Protein AF-D5H2K5-F1 (afdb_monomer_lite)

InterPro domains:
  IPR024968 S-layer protein, C-terminal domain, lactobacillus [PF03217] (310-374)

Secondary structure (DSSP, 8-state):
--------------------------------------GGGGTTTTBHHHHHHHHHH-TTS-HHHHHHHHHHHHHHTT-S-S--TTS-----SS--HHHHTT-TTSTTBHHHHHHHHHHHHHHHHHHHHTTPPPPEEPHHHHHHHHHHHHHTTTS-SS-GGG-GGG-----SEEEEEESS-HHHHHHHTHHHHHHHHHH-GGGGGG-TTSS---HHHHHHHHHHHHTSTTGGGSHHHHHHH-TT--EEEEEEETTEEEEEE-EEEETTEEEES---EEHHHHHHHHHHHHH-TT-TTHHHHHHHHHHHHH-EEEEE-SS-EEEE-TTSPBPEETTEEPEE-TT-EEEEHHHH-EEEETTEEEEEEETTEEEEPPP-

Foldseek 3Di:
DDDDDDDDDDDDDDDDDDDDDDDDDDDPDPPPPPPPPDPVLCPQLQWLLLLLVLQLVAPVFDPLSNVLSVLLNCLLCQVQPNAAPVRHRFRQPPDDCVPQTQDPLQFGHLVFLLVQLVLLVLLVVVCVLQVADAAFEGSNQQSLFSVQQRCVVPDPPDGVCVCCVSPDHHDFDKDKDFQDNRSVVLQVLVVVVVVVCVVPVVSVQLDSNDPHRDQVSLVVNLVVCCPDPCNVSNSSVSVSSRRLQHYWHWTHGNRMIMITGQWDQDPNHIDGDSSGGGSVLSSLSSVQCSVPSPDSNSSVVSVVQVVLQAAWAWDQAQAKWFKAFLQRHFDDDPPHTDIDHHRDIATFGSHQDWDDHPNFTWTARDHRITTGDDDD

Sequence (376 aa):
MKIKVTCAAAAVLTSLVLANVNLNNEVKADTKPVNTVTKANISNAKTAAGFFKRLSLDQSLTKKQREDAKNAYSIVMNEGKFKGFYNQDVKLTWYHPEKQLGREGDATSLANMQKALLDLDDLVKIRKQYGLNLPKVSLTATAIAMMSSNYLLNHNFDHPINHPADGPFWKDEENIATGSRQVSLYMSEKEYIDKAITNNPELKKYDLTSGTLTQAKWNRASKYWENSAIKDKIRHYLSMTNPAQNSIGAARAGNNSSIDMLQQLYNGKYRHMYPSFTIAQYKQSVNSYIANPEETNFIQAAKNSKNDSAAYKKIRLTRKAFVYNKHGKLVKKGLHIKTLKRGSLVKALKNGKIVKIKGKRYYQIGKNEFIKVATY

pLDDT: mean 83.4, std 21.44, range [21.12, 98.69]

Organism: Lactobacillus crispatus (strain ST1) (NCBI:txid748671)

Structure (mmCIF, N/CA/C/O backbone):
data_AF-D5H2K5-F1
#
_entry.id   AF-D5H2K5-F1
#
loop_
_atom_site.group_PDB
_atom_site.id
_atom_site.type_symbol
_atom_site.label_atom_id
_atom_site.label_alt_id
_atom_site.label_comp_id
_atom_site.label_asym_id
_atom_site.label_entity_id
_atom_site.label_seq_id
_atom_site.pdbx_PDB_ins_code
_atom_site.Cartn_x
_atom_site.Cartn_y
_atom_site.Cartn_z
_atom_site.occupancy
_atom_site.B_iso_or_equiv
_atom_site.auth_seq_id
_atom_site.auth_comp_id
_atom_site.auth_asym_id
_atom_site.auth_atom_id
_atom_site.pdbx_PDB_model_num
ATOM 1 N N . MET A 1 1 ? 18.294 37.563 49.101 1.00 36.75 1 MET A N 1
ATOM 2 C CA . MET A 1 1 ? 19.541 37.216 48.382 1.00 36.75 1 MET A CA 1
ATOM 3 C C . MET A 1 1 ? 19.622 35.694 48.281 1.00 36.75 1 MET A C 1
ATOM 5 O O . MET A 1 1 ? 19.444 35.037 49.296 1.00 36.75 1 MET A O 1
ATOM 9 N N . LYS A 1 2 ? 19.753 35.130 47.071 1.00 37.12 2 LYS A N 1
ATOM 10 C CA . LYS A 1 2 ? 19.831 33.673 46.825 1.00 37.12 2 LYS A CA 1
ATOM 11 C C . LYS A 1 2 ? 21.225 33.148 47.169 1.00 37.12 2 LYS A C 1
ATOM 13 O O . LYS A 1 2 ? 22.153 33.702 46.597 1.00 37.12 2 LYS A O 1
ATOM 18 N N . ILE A 1 3 ? 21.337 32.027 47.896 1.00 24.48 3 ILE A N 1
ATOM 19 C CA . ILE A 1 3 ? 22.338 30.959 47.664 1.00 24.48 3 ILE A CA 1
ATOM 20 C C . ILE A 1 3 ? 21.701 29.587 47.998 1.00 24.48 3 ILE A C 1
ATOM 22 O O . ILE A 1 3 ? 20.920 29.470 48.937 1.00 24.48 3 ILE A O 1
ATOM 26 N N . LYS A 1 4 ? 21.983 28.592 47.142 1.00 26.67 4 LYS A N 1
ATOM 27 C CA . LYS A 1 4 ? 21.545 27.175 47.138 1.00 26.67 4 LYS A CA 1
ATOM 28 C C . LYS A 1 4 ? 22.249 26.330 48.223 1.00 26.67 4 LYS A C 1
ATOM 30 O O . LYS A 1 4 ? 23.292 26.757 48.691 1.00 26.67 4 LYS A O 1
ATOM 35 N N . VAL A 1 5 ? 21.783 25.089 48.465 1.00 21.12 5 VAL A N 1
ATOM 36 C CA . VAL A 1 5 ? 22.520 23.799 48.276 1.00 21.12 5 VAL A CA 1
ATOM 37 C C . VAL A 1 5 ? 21.635 22.591 48.701 1.00 21.12 5 VAL A C 1
ATOM 39 O O . VAL A 1 5 ? 20.570 22.757 49.282 1.00 21.12 5 VAL A O 1
ATOM 42 N N . THR A 1 6 ? 22.044 21.402 48.253 1.00 25.61 6 THR A N 1
ATOM 43 C CA . THR A 1 6 ? 21.383 20.113 47.958 1.00 25.61 6 THR A CA 1
ATOM 44 C C . THR A 1 6 ? 21.531 18.973 48.994 1.00 25.61 6 THR A C 1
ATOM 46 O O . THR A 1 6 ? 22.481 18.981 49.761 1.00 25.61 6 THR A O 1
ATOM 49 N N . CYS A 1 7 ? 20.700 17.924 48.803 1.00 24.98 7 CYS A N 1
ATOM 50 C CA . CYS A 1 7 ? 20.865 16.456 49.014 1.00 24.98 7 CYS A CA 1
ATOM 51 C C . CYS A 1 7 ? 21.060 15.810 50.411 1.00 24.98 7 CYS A C 1
ATOM 53 O O . CYS A 1 7 ? 21.956 16.180 51.153 1.00 24.98 7 CYS A O 1
ATOM 55 N N . ALA A 1 8 ? 20.334 14.696 50.642 1.00 23.42 8 ALA A N 1
ATOM 56 C CA . ALA A 1 8 ? 20.715 13.505 51.441 1.00 23.42 8 ALA A CA 1
ATOM 57 C C . ALA A 1 8 ? 19.735 12.340 51.104 1.00 23.42 8 ALA A C 1
ATOM 59 O O . ALA A 1 8 ? 18.535 12.586 51.036 1.00 23.42 8 ALA A O 1
ATOM 60 N N . ALA A 1 9 ? 20.175 11.170 50.599 1.00 24.47 9 ALA A N 1
ATOM 61 C CA . ALA A 1 9 ? 20.692 9.977 51.320 1.00 24.47 9 ALA A CA 1
ATOM 62 C C . ALA A 1 9 ? 19.583 9.243 52.116 1.00 24.47 9 ALA A C 1
ATOM 64 O O . ALA A 1 9 ? 18.688 9.893 52.628 1.00 24.47 9 ALA A O 1
ATOM 65 N N . ALA A 1 10 ? 19.518 7.928 52.323 1.00 23.25 10 ALA A N 1
ATOM 66 C CA . ALA A 1 10 ? 20.189 6.718 51.856 1.00 23.25 10 ALA A CA 1
ATOM 67 C C . ALA A 1 10 ? 19.264 5.531 52.244 1.00 23.25 10 ALA A C 1
ATOM 69 O O . ALA A 1 10 ? 18.228 5.714 52.879 1.00 23.25 10 ALA A O 1
ATOM 70 N N . ALA A 1 11 ? 19.651 4.329 51.825 1.00 26.17 11 ALA A N 1
ATOM 71 C CA . ALA A 1 11 ? 19.004 3.032 52.018 1.00 26.17 11 ALA A CA 1
ATOM 72 C C . ALA A 1 11 ? 18.533 2.692 53.446 1.00 26.17 11 ALA A C 1
ATOM 74 O O . ALA A 1 11 ? 19.204 3.074 54.392 1.00 26.17 11 ALA A O 1
ATOM 75 N N . VAL A 1 12 ? 17.521 1.815 53.563 1.00 26.44 12 VAL A N 1
ATOM 76 C CA . VAL A 1 12 ? 17.620 0.544 54.317 1.00 26.44 12 VAL A CA 1
ATOM 77 C C . VAL A 1 12 ? 16.697 -0.496 53.669 1.00 26.44 12 VAL A C 1
ATOM 79 O O . VAL A 1 12 ? 15.521 -0.247 53.414 1.00 26.44 12 VAL A O 1
ATOM 82 N N . LEU A 1 13 ? 17.272 -1.667 53.400 1.00 23.98 13 LEU A N 1
ATOM 83 C CA . LEU A 1 13 ? 16.594 -2.911 53.063 1.00 23.98 13 LEU A CA 1
ATOM 84 C C . LEU A 1 13 ? 16.342 -3.662 54.380 1.00 23.98 13 LEU A C 1
ATOM 86 O O . LEU A 1 13 ? 17.302 -3.981 55.078 1.00 23.98 13 LEU A O 1
ATOM 90 N N . THR A 1 14 ? 15.097 -3.998 54.697 1.00 27.94 14 THR A N 1
ATOM 91 C CA . THR A 1 14 ? 14.791 -5.055 55.673 1.00 27.94 14 THR A CA 1
ATOM 92 C C . THR A 1 14 ? 13.562 -5.819 55.211 1.00 27.94 14 THR A C 1
ATOM 94 O O . THR A 1 14 ? 12.456 -5.293 55.123 1.00 27.94 14 THR A O 1
ATOM 97 N N . SER A 1 15 ? 13.794 -7.082 54.873 1.00 28.44 15 SER A N 1
ATOM 98 C CA . SER A 1 15 ? 12.769 -8.074 54.584 1.00 28.44 15 SER A CA 1
ATOM 99 C C . SER A 1 15 ? 11.985 -8.402 55.854 1.00 28.44 15 SER A C 1
ATOM 101 O O . SER A 1 15 ? 12.596 -8.702 56.877 1.00 28.44 15 SER A O 1
ATOM 103 N N . LEU A 1 16 ? 10.654 -8.460 55.769 1.00 24.53 16 LEU A N 1
ATOM 104 C CA . LEU A 1 16 ? 9.856 -9.277 56.680 1.00 24.53 16 LEU A CA 1
ATOM 105 C C . LEU A 1 16 ? 8.828 -10.095 55.893 1.00 24.53 16 LEU A C 1
ATOM 107 O O . LEU A 1 16 ? 8.177 -9.617 54.965 1.00 24.53 16 LEU A O 1
ATOM 111 N N . VAL A 1 17 ? 8.781 -11.368 56.265 1.00 27.69 17 VAL A N 1
ATOM 112 C CA . VAL A 1 17 ? 8.026 -12.468 55.674 1.00 27.69 17 VAL A CA 1
ATOM 113 C C . VAL A 1 17 ? 6.528 -12.346 55.975 1.00 27.69 17 VAL A C 1
ATOM 115 O O . VAL A 1 17 ? 6.117 -11.782 56.984 1.00 27.69 17 VAL A O 1
ATOM 118 N N . LEU A 1 18 ? 5.742 -12.908 55.053 1.00 28.34 18 LEU A N 1
ATOM 119 C CA . LEU A 1 18 ? 4.287 -13.013 55.027 1.00 28.34 18 LEU A CA 1
ATOM 120 C C . LEU A 1 18 ? 3.634 -13.433 56.354 1.00 28.34 18 LEU A C 1
ATOM 122 O O . LEU A 1 18 ? 3.987 -14.457 56.935 1.00 28.34 18 LEU A O 1
ATOM 126 N N . ALA A 1 19 ? 2.532 -12.757 56.677 1.00 26.19 19 ALA A N 1
ATOM 127 C CA . ALA A 1 19 ? 1.401 -13.347 57.382 1.00 26.19 19 ALA A CA 1
ATOM 128 C C . ALA A 1 19 ? 0.119 -13.070 56.578 1.00 26.19 19 ALA A C 1
ATOM 130 O O . ALA A 1 19 ? -0.185 -11.929 56.230 1.00 26.19 19 ALA A O 1
ATOM 131 N N . ASN A 1 20 ? -0.607 -14.138 56.246 1.00 30.81 20 ASN A N 1
ATOM 132 C CA . ASN A 1 20 ? -1.921 -14.085 55.614 1.00 30.81 20 ASN A CA 1
ATOM 133 C C . ASN A 1 20 ? -2.929 -13.416 56.554 1.00 30.81 20 ASN A C 1
ATOM 135 O O . ASN A 1 20 ? -3.250 -13.981 57.597 1.00 30.81 20 ASN A O 1
ATOM 139 N N . VAL A 1 21 ? -3.506 -12.290 56.133 1.00 27.70 21 VAL A N 1
ATOM 140 C CA . VAL A 1 21 ? -4.786 -11.812 56.663 1.00 27.70 21 VAL A CA 1
ATOM 141 C C . VAL A 1 21 ? -5.681 -11.445 55.486 1.00 27.70 21 VAL A C 1
ATOM 143 O O . VAL A 1 21 ? -5.418 -10.512 54.732 1.00 27.70 21 VAL A O 1
ATOM 146 N N . ASN A 1 22 ? -6.733 -12.239 55.320 1.00 37.28 22 ASN A N 1
ATOM 147 C CA . ASN A 1 22 ? -7.841 -11.966 54.424 1.00 37.28 22 ASN A CA 1
ATOM 148 C C . ASN A 1 22 ? -8.739 -10.924 55.106 1.00 37.28 22 ASN A C 1
ATOM 150 O O . ASN A 1 22 ? -9.471 -11.260 56.035 1.00 37.28 22 ASN A O 1
ATOM 154 N N . LEU A 1 23 ? -8.649 -9.668 54.675 1.00 27.42 23 LEU A N 1
ATOM 155 C CA . LEU A 1 23 ? -9.560 -8.594 55.059 1.00 27.42 23 LEU A CA 1
ATOM 156 C C . LEU A 1 23 ? -10.053 -7.917 53.782 1.00 27.42 23 LEU A C 1
ATOM 158 O O . LEU A 1 23 ? -9.309 -7.223 53.091 1.00 27.42 23 LEU A O 1
ATOM 162 N N . ASN A 1 24 ? -11.329 -8.138 53.477 1.00 35.91 24 ASN A N 1
ATOM 163 C CA . ASN A 1 24 ? -12.083 -7.290 52.570 1.00 35.91 24 ASN A CA 1
ATOM 164 C C . ASN A 1 24 ? -12.101 -5.875 53.160 1.00 35.91 24 ASN A C 1
ATOM 166 O O . ASN A 1 24 ? -12.758 -5.656 54.173 1.00 35.91 24 ASN A O 1
ATOM 170 N N . ASN A 1 25 ? -11.394 -4.933 52.540 1.00 26.25 25 ASN A N 1
ATOM 171 C CA . ASN A 1 25 ? -11.847 -3.552 52.460 1.00 26.25 25 ASN A CA 1
ATOM 172 C C . ASN A 1 25 ? -11.119 -2.791 51.354 1.00 26.25 25 ASN A C 1
ATOM 174 O O . ASN A 1 25 ? -9.919 -2.924 51.126 1.00 26.25 25 ASN A O 1
ATOM 178 N N . GLU A 1 26 ? -11.934 -2.018 50.653 1.00 36.88 26 GLU A N 1
ATOM 179 C CA . GLU A 1 26 ? -11.632 -1.157 49.528 1.00 36.88 26 GLU A CA 1
ATOM 180 C C . GLU A 1 26 ? -10.438 -0.238 49.807 1.00 36.88 26 GLU A C 1
ATOM 182 O O . GLU A 1 26 ? -10.486 0.631 50.676 1.00 36.88 26 GLU A O 1
ATOM 187 N N . VAL A 1 27 ? -9.386 -0.362 48.999 1.00 26.44 27 VAL A N 1
ATOM 188 C CA . VAL A 1 27 ? -8.420 0.723 48.829 1.00 26.44 27 VAL A CA 1
ATOM 189 C C . VAL A 1 27 ? -8.856 1.500 47.597 1.00 26.44 27 VAL A C 1
ATOM 191 O O . VAL A 1 27 ? -8.641 1.074 46.460 1.00 26.44 27 VAL A O 1
ATOM 194 N N . LYS A 1 28 ? -9.500 2.648 47.840 1.00 29.75 28 LYS A N 1
ATOM 195 C CA . LYS A 1 28 ? -9.691 3.714 46.853 1.00 29.75 28 LYS A CA 1
ATOM 196 C C . LYS A 1 28 ? -8.311 4.211 46.428 1.00 29.75 28 LYS A C 1
ATOM 198 O O . LYS A 1 28 ? -7.765 5.146 47.005 1.00 29.75 28 LYS A O 1
ATOM 203 N N . ALA A 1 29 ? -7.737 3.558 45.424 1.00 26.80 29 ALA A N 1
ATOM 204 C CA . ALA A 1 29 ? -6.713 4.183 44.614 1.00 26.80 29 ALA A CA 1
ATOM 205 C C . ALA A 1 29 ? -7.376 5.373 43.916 1.00 26.80 29 ALA A C 1
ATOM 207 O O . ALA A 1 29 ? -8.416 5.212 43.275 1.00 26.80 29 ALA A O 1
ATOM 208 N N . ASP A 1 30 ? -6.791 6.558 44.071 1.00 28.81 30 ASP A N 1
ATOM 209 C CA . ASP A 1 30 ? -7.174 7.775 43.362 1.00 28.81 30 ASP A CA 1
ATOM 210 C C . ASP A 1 30 ? -6.852 7.603 41.868 1.00 28.81 30 ASP A C 1
ATOM 212 O O . ASP A 1 30 ? -5.871 8.103 41.319 1.00 28.81 30 ASP A O 1
ATOM 216 N N . THR A 1 31 ? -7.658 6.783 41.196 1.00 29.66 31 THR A N 1
ATOM 217 C CA . THR A 1 31 ? -7.735 6.741 39.751 1.00 29.66 31 THR A CA 1
ATOM 218 C C . THR A 1 31 ? -8.572 7.936 39.353 1.00 29.66 31 THR A C 1
ATOM 220 O O . THR A 1 31 ? -9.791 7.820 39.235 1.00 29.66 31 THR A O 1
ATOM 223 N N . LYS A 1 32 ? -7.943 9.084 39.094 1.00 24.19 32 LYS A N 1
ATOM 224 C CA . LYS A 1 32 ? -8.556 10.022 38.154 1.00 24.19 32 LYS A CA 1
ATOM 225 C C . LYS A 1 32 ? -8.723 9.258 36.840 1.00 24.19 32 LYS A C 1
ATOM 227 O O . LYS A 1 32 ? -7.718 8.932 36.201 1.00 24.19 32 LYS A O 1
ATOM 232 N N . PRO A 1 33 ? -9.955 8.929 36.422 1.00 28.09 33 PRO A N 1
ATOM 233 C CA . PRO A 1 33 ? -10.154 8.365 35.113 1.00 28.09 33 PRO A CA 1
ATOM 234 C C . PRO A 1 33 ? -9.898 9.512 34.144 1.00 28.09 33 PRO A C 1
ATOM 236 O O . PRO A 1 33 ? -10.692 10.447 34.060 1.00 28.09 33 PRO A O 1
ATOM 239 N N . VAL A 1 34 ? -8.820 9.451 33.364 1.00 32.38 34 VAL A N 1
ATOM 240 C CA . VAL A 1 34 ? -8.771 10.208 32.106 1.00 32.38 34 VAL A CA 1
ATOM 241 C C . VAL A 1 34 ? -9.678 9.472 31.114 1.00 32.38 34 VAL A C 1
ATOM 243 O O . VAL A 1 34 ? -9.238 8.876 30.142 1.00 32.38 34 VAL A O 1
ATOM 246 N N . ASN A 1 35 ? -10.972 9.460 31.432 1.00 39.91 35 ASN A N 1
ATOM 247 C CA . ASN A 1 35 ? -12.079 9.072 30.575 1.00 39.91 35 ASN A CA 1
ATOM 248 C C . ASN A 1 35 ? -13.050 10.250 30.559 1.00 39.91 35 ASN A C 1
ATOM 250 O O . ASN A 1 35 ? -14.146 10.202 31.104 1.00 39.91 35 ASN A O 1
ATOM 254 N N . THR A 1 36 ? -12.645 11.319 29.891 1.00 28.14 36 THR A N 1
ATOM 255 C CA . THR A 1 36 ? -13.595 12.252 29.287 1.00 28.14 36 THR A CA 1
ATOM 256 C C . THR A 1 36 ? -13.426 12.175 27.780 1.00 28.14 36 THR A C 1
ATOM 258 O O . THR A 1 36 ? -13.027 13.112 27.096 1.00 28.14 36 THR A O 1
ATOM 261 N N . VAL A 1 37 ? -13.757 10.996 27.248 1.00 39.88 37 VAL A N 1
ATOM 262 C CA . VAL A 1 37 ? -14.165 10.856 25.852 1.00 39.88 37 VAL A CA 1
ATOM 263 C C . VAL A 1 37 ? -15.504 11.590 25.743 1.00 39.88 37 VAL A C 1
ATOM 265 O O . VAL A 1 37 ? -16.563 11.037 26.020 1.00 39.88 37 VAL A O 1
ATOM 268 N N . THR A 1 38 ? -15.456 12.887 25.438 1.00 33.03 38 THR A N 1
ATOM 269 C CA . THR A 1 38 ? -16.652 13.698 25.185 1.00 33.03 38 THR A CA 1
ATOM 270 C C . THR A 1 38 ? -17.444 13.098 24.020 1.00 33.03 38 THR A C 1
ATOM 272 O O . THR A 1 38 ? -16.850 12.567 23.082 1.00 33.03 38 THR A O 1
ATOM 275 N N . LYS A 1 39 ? -18.782 13.176 24.067 1.00 35.00 39 LYS A N 1
ATOM 276 C CA . LYS A 1 39 ? -19.732 12.567 23.107 1.00 35.00 39 LYS A CA 1
ATOM 277 C C . LYS A 1 39 ? -19.482 12.898 21.620 1.00 35.00 39 LYS A C 1
ATOM 279 O O . LYS A 1 39 ? -19.990 12.185 20.764 1.00 35.00 39 LYS A O 1
ATOM 284 N N . ALA A 1 40 ? -18.660 13.900 21.300 1.00 33.56 40 ALA A N 1
ATOM 285 C CA . ALA A 1 40 ? -18.193 14.174 19.936 1.00 33.56 40 ALA A CA 1
ATOM 286 C C . ALA A 1 40 ? -17.208 13.112 19.387 1.00 33.56 40 ALA A C 1
ATOM 288 O O . ALA A 1 40 ? -17.043 12.983 18.181 1.00 33.56 40 ALA A O 1
ATOM 289 N N . ASN A 1 41 ? -16.572 12.314 20.252 1.00 43.03 41 ASN A N 1
ATOM 290 C CA . ASN A 1 41 ? -15.513 11.361 19.888 1.00 43.03 41 ASN A CA 1
ATOM 291 C C . ASN A 1 41 ? -16.009 10.002 19.346 1.00 43.03 41 ASN A C 1
ATOM 293 O O . ASN A 1 41 ? -15.185 9.161 18.985 1.00 43.03 41 ASN A O 1
ATOM 297 N N . ILE A 1 42 ? -17.326 9.765 19.286 1.00 44.88 42 ILE A N 1
ATOM 298 C CA . ILE A 1 42 ? -17.924 8.509 18.785 1.00 44.88 42 ILE A CA 1
ATOM 299 C C . ILE A 1 42 ? -18.366 8.637 17.310 1.00 44.88 42 ILE A C 1
ATOM 301 O O . ILE A 1 42 ? -18.581 7.625 16.648 1.00 44.88 42 ILE A O 1
ATOM 305 N N . SER A 1 43 ? -18.413 9.846 16.726 1.00 54.19 43 SER A N 1
ATOM 306 C CA . SER A 1 43 ? -18.982 10.041 15.375 1.00 54.19 43 SER A CA 1
ATOM 307 C C . SER A 1 43 ? -18.215 9.329 14.252 1.00 54.19 43 SER A C 1
ATOM 309 O O . SER A 1 43 ? -18.803 9.013 13.225 1.00 54.19 43 SER A O 1
ATOM 311 N N . ASN A 1 44 ? -16.925 9.028 14.447 1.00 66.94 44 ASN A N 1
ATOM 312 C CA . ASN A 1 44 ? -16.058 8.464 13.403 1.00 66.94 44 ASN A CA 1
ATOM 313 C C . ASN A 1 44 ? -15.673 6.997 13.654 1.00 66.94 44 ASN A C 1
ATOM 315 O O . ASN A 1 44 ? -14.803 6.462 12.963 1.00 66.94 44 ASN A O 1
ATOM 319 N N . ALA A 1 45 ? -16.298 6.329 14.629 1.00 72.75 45 ALA A N 1
ATOM 320 C CA . ALA A 1 45 ? -15.931 4.982 15.064 1.00 72.75 45 ALA A CA 1
ATOM 321 C C . ALA A 1 45 ? -15.988 3.920 13.948 1.00 72.75 45 ALA A C 1
ATOM 323 O O . ALA A 1 45 ? -15.278 2.923 14.005 1.00 72.75 45 ALA A O 1
ATOM 324 N N . LYS A 1 46 ? -16.733 4.147 12.865 1.00 86.88 46 LYS A N 1
ATOM 325 C CA . LYS A 1 46 ? -16.834 3.211 11.731 1.00 86.88 46 LYS A CA 1
ATOM 326 C C . LYS A 1 46 ? -16.105 3.694 10.474 1.00 86.88 46 LYS A C 1
ATOM 328 O O . LYS A 1 46 ? -16.567 3.465 9.363 1.00 86.88 46 LYS A O 1
ATOM 333 N N . THR A 1 47 ? -14.968 4.366 10.644 1.00 94.50 47 THR A N 1
ATOM 334 C CA . THR A 1 47 ? -14.185 4.957 9.543 1.00 94.50 47 THR A CA 1
ATOM 335 C C . THR A 1 47 ? -12.684 4.728 9.732 1.00 94.50 47 THR A C 1
ATOM 337 O O . THR A 1 47 ? -12.226 4.422 10.838 1.00 94.50 47 THR A O 1
ATOM 340 N N . ALA A 1 48 ? -11.894 4.951 8.680 1.00 97.25 48 ALA A N 1
ATOM 341 C CA . ALA A 1 48 ? -10.435 4.980 8.779 1.00 97.25 48 ALA A CA 1
ATOM 342 C C . ALA A 1 48 ? -9.926 6.057 9.757 1.00 97.25 48 ALA A C 1
ATOM 344 O O . ALA A 1 48 ? -8.933 5.834 10.450 1.00 97.25 48 ALA A O 1
ATOM 345 N N . ALA A 1 49 ? -10.622 7.193 9.890 1.00 96.50 49 ALA A N 1
ATOM 346 C 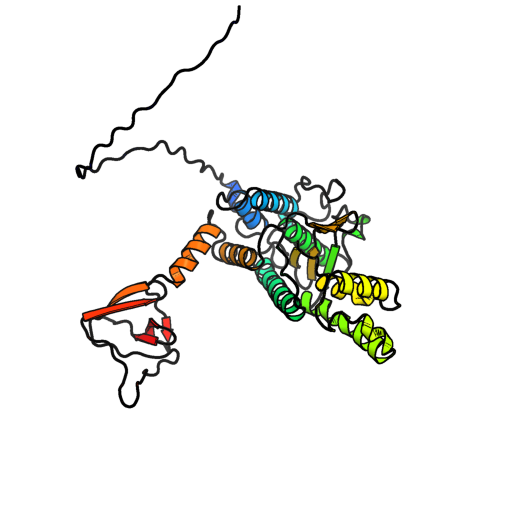CA . ALA A 1 49 ? -10.251 8.214 10.869 1.00 96.50 49 ALA A CA 1
ATOM 347 C C . ALA A 1 49 ? -10.357 7.676 12.302 1.00 96.50 49 ALA A C 1
ATOM 349 O O . ALA A 1 49 ? -9.437 7.852 13.099 1.00 96.50 49 ALA A O 1
ATOM 350 N N . GLY A 1 50 ? -11.433 6.957 12.632 1.00 93.50 50 GLY A N 1
ATOM 351 C CA . GLY A 1 50 ? -11.563 6.314 13.941 1.00 93.50 50 GLY A CA 1
ATOM 352 C C . GLY A 1 50 ? -10.442 5.300 14.204 1.00 93.50 50 GLY A C 1
ATOM 353 O O . GLY A 1 50 ? -9.856 5.296 15.292 1.00 93.50 50 GLY A O 1
ATOM 354 N N . PHE A 1 51 ? -10.068 4.515 13.187 1.00 95.75 51 PHE A N 1
ATOM 355 C CA . PHE A 1 51 ? -8.964 3.557 13.261 1.00 95.75 51 PHE A CA 1
ATOM 356 C C . PHE A 1 51 ? -7.641 4.251 13.600 1.00 95.75 51 PHE A C 1
ATOM 358 O O . PHE A 1 51 ? -7.007 3.930 14.609 1.00 95.75 51 PHE A O 1
ATOM 365 N N . PHE A 1 52 ? -7.247 5.248 12.803 1.00 96.50 52 PHE A N 1
ATOM 366 C CA . PHE A 1 52 ? -6.005 5.989 13.016 1.00 96.50 52 PHE A CA 1
ATOM 367 C C . PHE A 1 52 ? -6.011 6.748 14.343 1.00 96.50 52 PHE A C 1
ATOM 369 O O . PHE A 1 52 ? -5.020 6.719 15.076 1.00 96.50 52 PHE A O 1
ATOM 376 N N . LYS A 1 53 ? -7.144 7.356 14.719 1.00 93.81 53 LYS A N 1
ATOM 377 C CA . LYS A 1 53 ? -7.274 8.057 15.998 1.00 93.81 53 LYS A CA 1
ATOM 378 C C . LYS A 1 53 ? -6.995 7.129 17.169 1.00 93.81 53 LYS A C 1
ATOM 380 O O . LYS A 1 53 ? -6.236 7.498 18.061 1.00 93.81 53 LYS A O 1
ATOM 385 N N . ARG A 1 54 ? -7.557 5.924 17.175 1.00 91.00 54 ARG A N 1
ATOM 386 C CA . ARG A 1 54 ? -7.334 4.981 18.277 1.00 91.00 54 ARG A CA 1
ATOM 387 C C . ARG A 1 54 ? -5.907 4.462 18.320 1.00 91.00 54 ARG A C 1
ATOM 389 O O . ARG A 1 54 ? -5.312 4.460 19.392 1.00 91.00 54 ARG A O 1
ATOM 396 N N . LEU A 1 55 ? -5.317 4.132 17.171 1.00 93.19 55 LEU A N 1
ATOM 397 C CA . LEU A 1 55 ? -3.892 3.791 17.113 1.00 93.19 55 LEU A CA 1
ATOM 398 C C . LEU A 1 55 ? -3.012 4.927 17.650 1.00 93.19 55 LEU A C 1
ATOM 400 O O . LEU A 1 55 ? -2.046 4.679 18.362 1.00 93.19 55 LEU A O 1
ATOM 404 N N . SER A 1 56 ? -3.366 6.185 17.384 1.00 92.88 56 SER A N 1
ATOM 405 C CA . SER A 1 56 ? -2.610 7.337 17.885 1.00 92.88 56 SER A CA 1
ATOM 406 C C . SER A 1 56 ? -2.615 7.485 19.414 1.00 92.88 56 SER A C 1
ATOM 408 O O . SER A 1 56 ? -1.752 8.176 19.963 1.00 92.88 56 SER A O 1
ATOM 410 N N . LEU A 1 57 ? -3.573 6.844 20.093 1.00 89.19 57 LEU A N 1
ATOM 411 C CA . LEU A 1 57 ? -3.778 6.894 21.542 1.00 89.19 57 LEU A CA 1
ATOM 412 C C . LEU A 1 57 ? -3.347 5.601 22.257 1.00 89.19 57 LEU A C 1
ATOM 414 O O . LEU A 1 57 ? -3.171 5.618 23.476 1.00 89.19 57 LEU A O 1
ATOM 418 N N . ASP A 1 58 ? -3.134 4.506 21.520 1.00 86.88 58 ASP A N 1
ATOM 419 C CA . ASP A 1 58 ? -2.791 3.191 22.068 1.00 86.88 58 ASP A CA 1
ATOM 420 C C . ASP A 1 58 ? -1.368 3.173 22.654 1.00 86.88 58 ASP A C 1
ATOM 422 O O . ASP A 1 58 ? -0.352 3.177 21.947 1.00 86.88 58 ASP A O 1
ATOM 426 N N . GLN A 1 59 ? -1.287 3.131 23.985 1.00 86.75 59 GLN A N 1
ATOM 427 C CA . GLN A 1 59 ? -0.018 3.140 24.715 1.00 86.75 59 GLN A CA 1
ATOM 428 C C . GLN A 1 59 ? 0.796 1.850 24.546 1.00 86.75 59 GLN A C 1
ATOM 430 O O . GLN A 1 59 ? 1.991 1.857 24.832 1.00 86.75 59 GLN A O 1
ATOM 435 N N . SER A 1 60 ? 0.200 0.767 24.032 1.00 86.00 60 SER A N 1
ATOM 436 C CA . SER A 1 60 ? 0.923 -0.468 23.708 1.00 86.00 60 SER A CA 1
ATOM 437 C C . SER A 1 60 ? 1.764 -0.362 22.428 1.00 86.00 60 SER A C 1
ATOM 439 O O . SER A 1 60 ? 2.593 -1.237 22.163 1.00 86.00 60 SER A O 1
ATOM 441 N N . LEU A 1 61 ? 1.558 0.689 21.627 1.00 87.88 61 LEU A N 1
ATOM 442 C CA . LEU A 1 61 ? 2.346 0.978 20.431 1.00 87.88 61 LEU A CA 1
ATOM 443 C C . LEU A 1 61 ? 3.599 1.792 20.758 1.00 87.88 61 LEU A C 1
ATOM 445 O O . LEU A 1 61 ? 3.701 2.467 21.780 1.00 87.88 61 LEU A O 1
ATOM 449 N N . THR A 1 62 ? 4.568 1.776 19.848 1.00 93.00 62 THR A N 1
ATOM 450 C CA . THR A 1 62 ? 5.741 2.655 19.951 1.00 93.00 62 THR A CA 1
ATOM 451 C C . THR A 1 62 ? 5.369 4.115 19.672 1.00 93.00 62 THR A C 1
ATOM 453 O O . THR A 1 62 ? 4.397 4.401 18.971 1.00 93.00 62 THR A O 1
ATOM 456 N N . LYS A 1 63 ? 6.190 5.063 20.148 1.00 93.69 63 LYS A N 1
ATOM 457 C CA . LYS A 1 63 ? 6.025 6.495 19.838 1.00 93.69 63 LYS A CA 1
ATOM 458 C C . LYS A 1 63 ? 5.939 6.751 18.324 1.00 93.69 63 LYS A C 1
ATOM 460 O O . LYS A 1 63 ? 5.020 7.434 17.893 1.00 93.69 63 LYS A O 1
ATOM 465 N N . LYS A 1 64 ? 6.817 6.119 17.532 1.00 94.19 64 LYS A N 1
ATOM 466 C CA . LYS A 1 64 ? 6.833 6.236 16.061 1.00 94.19 64 LYS A CA 1
ATOM 467 C C . LYS A 1 64 ? 5.537 5.735 15.414 1.00 94.19 64 LYS A C 1
ATOM 469 O O . LYS A 1 64 ? 5.004 6.397 14.535 1.00 94.19 64 LYS A O 1
ATOM 474 N N . GLN A 1 65 ? 5.002 4.602 15.875 1.00 95.62 65 GLN A N 1
ATOM 475 C CA . GLN A 1 65 ? 3.721 4.072 15.384 1.00 95.62 65 GLN A CA 1
ATOM 476 C C . GLN A 1 65 ? 2.546 4.993 15.725 1.00 95.62 65 GLN A C 1
ATOM 478 O O . GLN A 1 65 ? 1.663 5.193 14.895 1.00 95.62 65 GLN A O 1
ATOM 483 N N . ARG A 1 66 ? 2.537 5.576 16.932 1.00 95.31 66 ARG A N 1
ATOM 484 C CA . ARG A 1 66 ? 1.514 6.559 17.308 1.00 95.31 66 ARG A CA 1
ATOM 485 C C . ARG A 1 66 ? 1.624 7.842 16.489 1.00 95.31 66 ARG A C 1
ATOM 487 O O . ARG A 1 66 ? 0.598 8.389 16.114 1.00 95.31 66 ARG A O 1
ATOM 494 N N . GLU A 1 67 ? 2.833 8.330 16.221 1.00 95.56 67 GLU A N 1
ATOM 495 C CA . GLU A 1 67 ? 3.068 9.511 15.375 1.00 95.56 67 GLU A CA 1
ATOM 496 C C . GLU A 1 67 ? 2.603 9.285 13.934 1.00 95.56 67 GLU A C 1
ATOM 498 O O . GLU A 1 67 ? 1.869 10.111 13.401 1.00 95.56 67 GLU A O 1
ATOM 503 N N . ASP A 1 68 ? 2.932 8.136 13.347 1.00 96.88 68 ASP A N 1
ATOM 504 C CA . ASP A 1 68 ? 2.436 7.739 12.027 1.00 96.88 68 ASP A CA 1
ATOM 505 C C . ASP A 1 68 ? 0.896 7.690 11.986 1.00 96.88 68 ASP A C 1
ATOM 507 O O . ASP A 1 68 ? 0.266 8.229 11.080 1.00 96.88 68 ASP A O 1
ATOM 511 N N . ALA A 1 69 ? 0.262 7.149 13.032 1.00 96.94 69 ALA A N 1
ATOM 512 C CA . ALA A 1 69 ? -1.194 7.160 13.156 1.00 96.94 69 ALA A CA 1
ATOM 513 C C . ALA A 1 69 ? -1.786 8.579 13.291 1.00 96.94 69 ALA A C 1
ATOM 515 O O . ALA A 1 69 ? -2.863 8.842 12.758 1.00 96.94 69 ALA A O 1
ATOM 516 N N . LYS A 1 70 ? -1.105 9.512 13.977 1.00 95.88 70 LYS A N 1
ATOM 517 C CA . LYS A 1 70 ? -1.538 10.924 14.056 1.00 95.88 70 LYS A CA 1
ATOM 518 C C . LYS A 1 70 ? -1.497 11.597 12.687 1.00 95.88 70 LYS A C 1
ATOM 520 O O . LYS A 1 70 ? -2.441 12.302 12.342 1.00 95.88 70 LYS A O 1
ATOM 525 N N . ASN A 1 71 ? -0.436 11.360 11.919 1.00 96.06 71 ASN A N 1
ATOM 526 C CA . ASN A 1 71 ? -0.300 11.889 10.564 1.00 96.06 71 ASN A CA 1
ATOM 527 C C . ASN A 1 71 ? -1.402 11.341 9.652 1.00 96.06 71 ASN A C 1
ATOM 529 O O . ASN A 1 71 ? -2.113 12.116 9.018 1.00 96.06 71 ASN A O 1
ATOM 533 N N . ALA A 1 72 ? -1.616 10.024 9.675 1.00 97.69 72 ALA A N 1
ATOM 534 C CA . ALA A 1 72 ? -2.682 9.368 8.924 1.00 97.69 72 ALA A CA 1
ATOM 535 C C . ALA A 1 72 ? -4.074 9.926 9.267 1.00 97.69 72 ALA A C 1
ATOM 537 O O . ALA A 1 72 ? -4.858 10.229 8.371 1.00 97.69 72 ALA A O 1
ATOM 538 N N . TYR A 1 73 ? -4.363 10.128 10.560 1.00 96.75 73 TYR A N 1
ATOM 539 C CA . TYR A 1 73 ? -5.598 10.771 11.017 1.00 96.75 73 TYR A CA 1
ATOM 540 C C . TYR A 1 73 ? -5.747 12.191 10.456 1.00 96.75 73 TYR A C 1
ATOM 542 O O . TYR A 1 73 ? -6.791 12.525 9.904 1.00 96.75 73 TYR A O 1
ATOM 550 N N . SER A 1 74 ? -4.698 13.011 10.568 1.00 95.62 74 SER A N 1
ATOM 551 C CA . SER A 1 74 ? -4.689 14.386 10.059 1.00 95.62 74 SER A CA 1
ATOM 552 C C . SER A 1 74 ? -4.968 14.450 8.553 1.00 95.62 74 SER A C 1
ATOM 554 O O . SER A 1 74 ? -5.649 15.372 8.110 1.00 95.62 74 SER A O 1
ATOM 556 N N . ILE A 1 75 ? -4.448 13.494 7.774 1.00 97.00 75 ILE A N 1
ATOM 557 C CA . ILE A 1 75 ? -4.673 13.398 6.324 1.00 97.00 75 ILE A CA 1
ATOM 558 C C . ILE A 1 75 ? -6.144 13.099 6.023 1.00 97.00 75 ILE A C 1
ATOM 560 O O . ILE A 1 75 ? -6.787 13.873 5.322 1.00 97.00 75 ILE A O 1
ATOM 564 N N . VAL A 1 76 ? -6.715 12.028 6.593 1.00 97.31 76 VAL A N 1
ATOM 565 C CA . VAL A 1 76 ? -8.107 11.631 6.282 1.00 97.31 76 VAL A CA 1
ATOM 566 C C . VAL A 1 76 ? -9.164 12.562 6.877 1.00 97.31 76 VAL A C 1
ATOM 568 O O . VAL A 1 76 ? -10.318 12.529 6.454 1.00 97.31 76 VAL A O 1
ATOM 571 N N . MET A 1 77 ? -8.781 13.392 7.848 1.00 95.69 77 MET A N 1
ATOM 572 C CA . MET A 1 77 ? -9.594 14.493 8.370 1.00 95.69 77 MET A CA 1
ATOM 573 C C . MET A 1 77 ? -9.315 15.826 7.664 1.00 95.69 77 MET A C 1
ATOM 575 O O . MET A 1 77 ? -9.912 16.834 8.027 1.00 95.69 77 MET A O 1
ATOM 579 N N . ASN A 1 78 ? -8.413 15.841 6.677 1.00 95.25 78 ASN A N 1
ATOM 580 C CA . ASN A 1 78 ? -8.025 17.012 5.894 1.00 95.25 78 ASN A CA 1
ATOM 581 C C . ASN A 1 78 ? -7.696 18.255 6.746 1.00 95.25 78 ASN A C 1
ATOM 583 O O . ASN A 1 78 ? -8.062 19.383 6.414 1.00 95.25 78 ASN A O 1
ATOM 587 N N . GLU A 1 79 ? -7.010 18.065 7.879 1.00 92.69 79 GLU A N 1
ATOM 588 C CA . GLU A 1 79 ? -6.742 19.155 8.833 1.00 92.69 79 GLU A CA 1
ATOM 589 C C . GLU A 1 79 ? -5.685 20.155 8.326 1.00 92.69 79 GLU A C 1
ATOM 591 O O . GLU A 1 79 ? -5.453 21.179 8.966 1.00 92.69 79 GLU A O 1
ATOM 596 N N . GLY A 1 80 ? -5.000 19.851 7.217 1.00 86.12 80 GLY A N 1
ATOM 597 C CA . GLY A 1 80 ? -3.922 20.678 6.662 1.00 86.12 80 GLY A CA 1
ATOM 598 C C . GLY A 1 80 ? -2.626 20.687 7.484 1.00 86.12 80 GLY A C 1
ATOM 599 O O . GLY A 1 80 ? -1.731 21.478 7.208 1.00 86.12 80 GLY A O 1
ATOM 600 N N . LYS A 1 81 ? -2.507 19.836 8.516 1.00 85.69 81 LYS A N 1
ATOM 601 C CA . LYS A 1 81 ? -1.336 19.807 9.416 1.00 85.69 81 LYS A CA 1
ATOM 602 C C . LYS A 1 81 ? -0.208 18.904 8.929 1.00 85.69 81 LYS A C 1
ATOM 604 O O . LYS A 1 81 ? 0.937 19.084 9.343 1.00 85.69 81 LYS A O 1
ATOM 609 N N . PHE A 1 82 ? -0.521 17.904 8.107 1.00 86.19 82 PHE A N 1
ATOM 610 C CA . PHE A 1 82 ? 0.493 17.012 7.560 1.00 86.19 82 PHE A CA 1
ATOM 611 C C . PHE A 1 82 ? 1.122 17.665 6.333 1.00 86.19 82 PHE A C 1
ATOM 613 O O . PHE A 1 82 ? 0.512 17.736 5.265 1.00 86.19 82 PHE A O 1
ATOM 620 N N . LYS A 1 83 ? 2.349 18.152 6.509 1.00 80.94 83 LYS A N 1
ATOM 621 C CA . LYS A 1 83 ? 3.138 18.710 5.416 1.00 80.94 83 LYS A CA 1
ATOM 622 C C . LYS A 1 83 ? 3.590 17.600 4.482 1.00 80.94 83 LYS A C 1
ATOM 624 O O . LYS A 1 83 ? 3.904 16.496 4.925 1.00 80.94 83 LYS A O 1
ATOM 629 N N . GLY A 1 84 ? 3.644 17.900 3.193 1.00 70.44 84 GLY A N 1
ATOM 630 C CA . GLY A 1 84 ? 4.226 16.984 2.232 1.00 70.44 84 GLY A CA 1
ATOM 631 C C . GLY A 1 84 ? 5.740 16.859 2.373 1.00 70.44 84 GLY A C 1
ATOM 632 O O . GLY A 1 84 ? 6.391 17.543 3.163 1.00 70.44 84 GLY A O 1
ATOM 633 N N . PHE A 1 85 ? 6.308 15.934 1.606 1.00 75.00 85 PHE A N 1
ATOM 634 C CA . PHE A 1 85 ? 7.689 15.467 1.765 1.00 75.00 85 PHE A CA 1
ATOM 635 C C . PHE A 1 85 ? 8.764 16.517 1.455 1.00 75.00 85 PHE A C 1
ATOM 637 O O . PHE A 1 85 ? 9.916 16.354 1.851 1.00 75.00 85 PHE A O 1
ATOM 644 N N . TYR A 1 86 ? 8.376 17.614 0.809 1.00 74.69 86 TYR A N 1
ATOM 645 C CA . TYR A 1 86 ? 9.198 18.790 0.536 1.00 74.69 86 TYR A CA 1
ATOM 646 C C . TYR A 1 86 ? 8.748 19.996 1.372 1.00 74.69 86 TYR A C 1
ATOM 648 O O . TYR A 1 86 ? 8.952 21.141 0.980 1.00 74.69 86 TYR A O 1
ATOM 656 N N . ASN A 1 87 ? 8.139 19.734 2.535 1.00 80.88 87 ASN A N 1
ATOM 657 C CA . ASN A 1 87 ? 7.614 20.733 3.464 1.00 80.88 87 ASN A CA 1
ATOM 658 C C . ASN A 1 87 ? 6.483 21.599 2.875 1.00 80.88 87 ASN A C 1
ATOM 660 O O . ASN A 1 87 ? 6.223 22.688 3.386 1.00 80.88 87 ASN A O 1
ATOM 664 N N . GLN A 1 88 ? 5.808 21.120 1.822 1.00 81.62 88 GLN A N 1
ATOM 665 C CA . GLN A 1 88 ? 4.658 21.805 1.240 1.00 81.62 88 GLN A CA 1
ATOM 666 C C . GLN A 1 88 ? 3.425 21.680 2.141 1.00 81.62 88 GLN A C 1
ATOM 668 O O . GLN A 1 88 ? 3.152 20.606 2.683 1.00 81.62 88 GLN A O 1
ATOM 673 N N . ASP A 1 89 ? 2.666 22.761 2.290 1.00 86.31 89 ASP A N 1
ATOM 674 C CA . ASP A 1 89 ? 1.390 22.713 2.996 1.00 86.31 89 ASP A CA 1
ATOM 675 C C . ASP A 1 89 ? 0.339 22.083 2.073 1.00 86.31 89 ASP A C 1
ATOM 677 O O . ASP A 1 89 ? 0.106 22.560 0.962 1.00 86.31 89 ASP A O 1
ATOM 681 N N . VAL A 1 90 ? -0.271 20.977 2.511 1.00 90.56 90 VAL A N 1
ATOM 682 C CA . VAL A 1 90 ? -1.275 20.248 1.722 1.00 90.56 90 VAL A CA 1
ATOM 683 C C . VAL A 1 90 ? -2.610 20.286 2.446 1.00 90.56 90 VAL A C 1
ATOM 685 O O . VAL A 1 90 ? -2.750 19.754 3.547 1.00 90.56 90 VAL A O 1
ATOM 688 N N . LYS A 1 91 ? -3.602 20.893 1.795 1.00 92.50 91 LYS A N 1
ATOM 689 C CA . LYS A 1 91 ? -5.011 20.841 2.178 1.00 92.50 91 LYS A CA 1
ATOM 690 C C . LYS A 1 91 ? -5.824 20.548 0.926 1.00 92.50 91 LYS A C 1
ATOM 692 O O . LYS A 1 91 ? -5.843 21.357 0.004 1.00 92.50 91 LYS A O 1
ATOM 697 N N . LEU A 1 92 ? -6.461 19.385 0.892 1.00 94.06 92 LEU A N 1
ATOM 698 C CA . LEU A 1 92 ? -7.158 18.893 -0.292 1.00 94.06 92 LEU A CA 1
ATOM 699 C C . LEU A 1 92 ? -8.433 19.713 -0.504 1.00 94.06 92 LEU A C 1
ATOM 701 O O . LEU A 1 92 ? -9.336 19.677 0.326 1.00 94.06 92 LEU A O 1
ATOM 705 N N . THR A 1 93 ? -8.516 20.464 -1.593 1.00 93.31 93 THR A N 1
ATOM 706 C CA . THR A 1 93 ? -9.665 21.334 -1.902 1.00 93.31 93 THR A CA 1
ATOM 707 C C . THR A 1 93 ? -10.899 20.555 -2.349 1.00 93.31 93 THR A C 1
ATOM 709 O O . THR A 1 93 ? -12.014 21.016 -2.137 1.00 93.31 93 THR A O 1
ATOM 712 N N . TRP A 1 94 ? -10.704 19.364 -2.915 1.00 93.62 94 TRP A N 1
ATOM 713 C CA . TRP A 1 94 ? -11.760 18.481 -3.417 1.00 93.62 94 TRP A CA 1
ATOM 714 C C . TRP A 1 94 ? -12.287 17.479 -2.371 1.00 93.62 94 TRP A C 1
ATOM 716 O O . TRP A 1 94 ? -13.276 16.787 -2.624 1.00 93.62 94 TRP A O 1
ATOM 726 N N . TYR A 1 95 ? -11.634 17.368 -1.206 1.00 94.81 95 TYR A N 1
ATOM 727 C CA . TYR A 1 95 ? -11.977 16.383 -0.178 1.00 94.81 95 TYR A CA 1
ATOM 728 C C . TYR A 1 95 ? -12.556 17.032 1.082 1.00 94.81 95 TYR A C 1
ATOM 730 O O . TYR A 1 95 ? -11.923 17.835 1.769 1.00 94.81 95 TYR A O 1
ATOM 738 N N . HIS A 1 96 ? -13.763 16.604 1.416 1.00 94.06 96 HIS A N 1
ATOM 739 C CA . HIS A 1 96 ? -14.604 17.120 2.480 1.00 94.06 96 HIS A CA 1
ATOM 740 C C . HIS A 1 96 ? -14.975 15.966 3.418 1.00 94.06 96 HIS A C 1
ATOM 742 O O . HIS A 1 96 ? -15.926 15.233 3.122 1.00 94.06 96 HIS A O 1
ATOM 748 N N . PRO A 1 97 ? -14.238 15.746 4.525 1.00 93.81 97 PRO A N 1
ATOM 749 C CA . PRO A 1 97 ? -14.453 14.605 5.415 1.00 93.81 97 PRO A CA 1
ATOM 750 C C . PRO A 1 97 ? -15.891 14.496 5.933 1.00 93.81 97 PRO A C 1
ATOM 752 O O . PRO A 1 97 ? -16.437 13.402 6.003 1.00 93.81 97 PRO A O 1
ATOM 755 N N . GLU A 1 98 ? -16.537 15.621 6.237 1.00 91.69 98 GLU A N 1
ATOM 756 C CA . GLU A 1 98 ? -17.928 15.681 6.697 1.00 91.69 98 GLU A CA 1
ATOM 757 C C . GLU A 1 98 ? -18.923 15.152 5.660 1.00 91.69 98 GLU A C 1
ATOM 759 O O . GLU A 1 98 ? -20.029 14.728 5.995 1.00 91.69 98 GLU A O 1
ATOM 764 N N . LYS A 1 99 ? -18.516 15.162 4.389 1.00 89.94 99 LYS A N 1
ATOM 765 C CA . LYS A 1 99 ? -19.248 14.531 3.309 1.00 89.94 99 LYS A CA 1
ATOM 766 C C . LYS A 1 99 ? -18.728 13.108 3.149 1.00 89.94 99 LYS A C 1
ATOM 768 O O . LYS A 1 99 ? -19.475 12.182 3.408 1.00 89.94 99 LYS A O 1
ATOM 773 N N . GLN A 1 100 ? -17.482 12.905 2.749 1.00 92.69 100 GLN A N 1
ATOM 774 C CA . GLN A 1 100 ? -17.019 11.649 2.147 1.00 92.69 100 GLN A CA 1
ATOM 775 C C . GLN A 1 100 ? -16.584 10.558 3.136 1.00 92.69 100 GLN A C 1
ATOM 777 O O . GLN A 1 100 ? -16.698 9.374 2.814 1.00 92.69 100 GLN A O 1
ATOM 782 N N . LEU A 1 101 ? -16.119 10.925 4.333 1.00 94.25 101 LEU A N 1
ATOM 783 C CA . LEU A 1 101 ? -15.456 9.994 5.245 1.00 94.25 101 LEU A CA 1
ATOM 784 C C . LEU A 1 101 ? -16.360 8.802 5.607 1.00 94.25 101 LEU A C 1
ATOM 786 O O . LEU A 1 101 ? -17.441 8.951 6.171 1.00 94.25 101 LEU A O 1
ATOM 790 N N . GLY A 1 102 ? -15.881 7.593 5.321 1.00 93.50 102 GLY A N 1
ATOM 791 C CA . GLY A 1 102 ? -16.533 6.334 5.666 1.00 93.50 102 GLY A CA 1
ATOM 792 C C . GLY A 1 102 ? -17.733 5.950 4.801 1.00 93.50 102 GLY A C 1
ATOM 793 O O . GLY A 1 102 ? -18.341 4.915 5.080 1.00 93.50 102 GLY A O 1
ATOM 794 N N . ARG A 1 103 ? -18.078 6.736 3.771 1.00 91.81 103 ARG A N 1
ATOM 795 C CA . ARG A 1 103 ? -19.190 6.419 2.863 1.00 91.81 103 ARG A CA 1
ATOM 796 C C . ARG A 1 103 ? -18.979 5.086 2.151 1.00 91.81 103 ARG A C 1
ATOM 798 O O . ARG A 1 103 ? -17.856 4.649 1.918 1.00 91.81 103 ARG A O 1
ATOM 805 N N . GLU A 1 104 ? -20.071 4.437 1.764 1.00 91.12 104 GLU A N 1
ATOM 806 C CA . GLU A 1 104 ? -19.983 3.250 0.917 1.00 91.12 104 GLU A CA 1
ATOM 807 C C . GLU A 1 104 ? -19.220 3.567 -0.380 1.00 91.12 104 GLU A C 1
ATOM 809 O O . GLU A 1 104 ? -19.408 4.618 -0.985 1.00 91.12 104 GLU A O 1
ATOM 814 N N . GLY A 1 105 ? -18.309 2.678 -0.776 1.00 89.81 105 GLY A N 1
ATOM 815 C CA . GLY A 1 105 ? -17.463 2.874 -1.956 1.00 89.81 105 GLY A CA 1
ATOM 816 C C . GLY A 1 105 ? -16.222 3.745 -1.728 1.00 89.81 105 GLY A C 1
ATOM 817 O O . GLY A 1 105 ? -15.255 3.566 -2.463 1.00 89.81 105 GLY A O 1
ATOM 818 N N . ASP A 1 106 ? -16.178 4.571 -0.681 1.00 94.31 106 ASP A N 1
ATOM 819 C CA . ASP A 1 106 ? -15.025 5.403 -0.309 1.00 94.31 106 ASP A CA 1
ATOM 820 C C . ASP A 1 106 ? -13.890 4.566 0.315 1.00 94.31 106 ASP A C 1
ATOM 822 O O . ASP A 1 106 ? -14.135 3.569 1.010 1.00 94.31 106 ASP A O 1
ATOM 826 N N . ALA A 1 107 ? -12.632 4.944 0.085 1.00 97.62 107 ALA A N 1
ATOM 827 C CA . ALA A 1 107 ? -11.459 4.230 0.592 1.00 97.62 107 ALA A CA 1
ATOM 828 C C . ALA A 1 107 ? -11.326 4.204 2.116 1.00 97.62 107 ALA A C 1
ATOM 830 O O . ALA A 1 107 ? -10.717 3.290 2.675 1.00 97.62 107 ALA A O 1
ATOM 831 N N . THR A 1 108 ? -11.923 5.174 2.797 1.00 97.62 108 THR A N 1
ATOM 832 C CA . THR A 1 108 ? -11.929 5.292 4.256 1.00 97.62 108 THR A CA 1
ATOM 833 C C . THR A 1 108 ? -13.049 4.478 4.919 1.00 97.62 108 THR A C 1
ATOM 835 O O . THR A 1 108 ? -13.150 4.452 6.150 1.00 97.62 108 THR A O 1
ATOM 838 N N . SER A 1 109 ? -13.882 3.783 4.135 1.00 96.12 109 SER A N 1
ATOM 839 C CA . SER A 1 109 ? -14.887 2.847 4.649 1.00 96.12 109 SER A CA 1
ATOM 840 C C . SER A 1 109 ? -14.260 1.551 5.165 1.00 96.12 109 SER A C 1
ATOM 842 O O . SER A 1 109 ? -13.288 1.033 4.610 1.00 96.12 109 SER A O 1
ATOM 844 N N . LEU A 1 110 ? -14.864 0.954 6.198 1.00 94.19 110 LEU A N 1
ATOM 845 C CA . LEU A 1 110 ? -14.404 -0.331 6.745 1.00 94.19 110 LEU A CA 1
ATOM 846 C C . LEU A 1 110 ? -14.380 -1.441 5.684 1.00 94.19 110 LEU A C 1
ATOM 848 O O . LEU A 1 110 ? -13.469 -2.269 5.663 1.00 94.19 110 LEU A O 1
ATOM 852 N N . ALA A 1 111 ? -15.366 -1.443 4.783 1.00 93.81 111 ALA A N 1
ATOM 853 C CA . ALA A 1 111 ? -15.461 -2.422 3.708 1.00 93.81 111 ALA A CA 1
ATOM 854 C C . ALA A 1 111 ? -14.254 -2.340 2.762 1.00 93.81 111 ALA A C 1
ATOM 856 O O . ALA A 1 111 ? -13.668 -3.369 2.420 1.00 93.81 111 ALA A O 1
ATOM 857 N N . ASN A 1 112 ? -13.840 -1.136 2.366 1.00 96.31 112 ASN A N 1
ATOM 858 C CA . ASN A 1 112 ? -12.691 -0.978 1.482 1.00 96.31 112 ASN A CA 1
ATOM 859 C C . ASN A 1 112 ? -11.350 -1.127 2.206 1.00 96.31 112 ASN A C 1
ATOM 861 O O . ASN A 1 112 ? -10.436 -1.719 1.632 1.00 96.31 112 ASN A O 1
ATOM 865 N N . MET A 1 113 ? -11.255 -0.745 3.485 1.00 97.56 113 MET A N 1
ATOM 866 C CA . MET A 1 113 ? -10.110 -1.114 4.327 1.00 97.56 113 MET A CA 1
ATOM 867 C C . MET A 1 113 ? -9.906 -2.637 4.359 1.00 97.56 113 MET A C 1
ATOM 869 O O . MET A 1 113 ? -8.780 -3.113 4.211 1.00 97.56 113 MET A O 1
ATOM 873 N N . GLN A 1 114 ? -10.988 -3.417 4.494 1.00 95.19 114 GLN A N 1
ATOM 874 C CA . GLN A 1 114 ? -10.931 -4.881 4.451 1.00 95.19 114 GLN A CA 1
ATOM 875 C C . GLN A 1 114 ? -10.466 -5.400 3.086 1.00 95.19 114 GLN A C 1
ATOM 877 O O . GLN A 1 114 ? -9.621 -6.297 3.027 1.00 95.19 114 GLN A O 1
ATOM 882 N N . LYS A 1 115 ? -11.012 -4.855 1.989 1.00 94.31 115 LYS A N 1
ATOM 883 C CA . LYS A 1 115 ? -10.641 -5.259 0.623 1.00 94.31 115 LYS A CA 1
ATOM 884 C C . LYS A 1 115 ? -9.170 -4.963 0.326 1.00 94.31 115 LYS A C 1
ATOM 886 O O . LYS A 1 115 ? -8.505 -5.817 -0.253 1.00 94.31 115 LYS A O 1
ATOM 891 N N . ALA A 1 116 ? -8.646 -3.818 0.765 1.00 96.88 116 ALA A N 1
ATOM 892 C CA . ALA A 1 116 ? -7.246 -3.438 0.564 1.00 96.88 116 ALA A CA 1
ATOM 893 C C . ALA A 1 116 ? -6.254 -4.408 1.238 1.00 96.88 116 ALA A C 1
ATOM 895 O O . ALA A 1 116 ? -5.131 -4.580 0.765 1.00 96.88 116 ALA A O 1
ATOM 896 N N . LEU A 1 117 ? -6.661 -5.138 2.291 1.00 96.56 117 LEU A N 1
ATOM 897 C CA . LEU A 1 117 ? -5.807 -6.175 2.892 1.00 96.56 117 LEU A CA 1
ATOM 898 C C . LEU A 1 117 ? -5.454 -7.298 1.909 1.00 96.56 117 LEU A C 1
ATOM 900 O O . LEU A 1 117 ? -4.438 -7.970 2.095 1.00 96.56 117 LEU A O 1
ATOM 904 N N . LEU A 1 118 ? -6.286 -7.510 0.886 1.00 94.44 118 LEU A N 1
ATOM 905 C CA . LEU A 1 118 ? -6.031 -8.495 -0.152 1.00 94.44 118 LEU A CA 1
ATOM 906 C C . LEU A 1 118 ? -4.882 -8.073 -1.076 1.00 94.44 118 LEU A C 1
ATOM 908 O O . LEU A 1 118 ? -4.164 -8.949 -1.549 1.00 94.44 118 LEU A O 1
ATOM 912 N N . ASP A 1 119 ? -4.673 -6.777 -1.304 1.00 94.94 119 ASP A N 1
ATOM 913 C CA . ASP A 1 119 ? -3.533 -6.289 -2.094 1.00 94.94 119 ASP A CA 1
ATOM 914 C C . ASP A 1 119 ? -2.217 -6.534 -1.362 1.00 94.94 119 ASP A C 1
ATOM 916 O O . ASP A 1 119 ? -1.224 -6.944 -1.957 1.00 94.94 119 ASP A O 1
ATOM 920 N N . LEU A 1 120 ? -2.231 -6.390 -0.036 1.00 96.50 120 LEU A N 1
ATOM 921 C CA . LEU A 1 120 ? -1.082 -6.742 0.791 1.00 96.50 120 LEU A CA 1
ATOM 922 C C . LEU A 1 120 ? -0.781 -8.249 0.753 1.00 96.50 120 LEU A C 1
ATOM 924 O O . LEU A 1 120 ? 0.384 -8.633 0.832 1.00 96.50 120 LEU A O 1
ATOM 928 N N . ASP A 1 121 ? -1.797 -9.108 0.611 1.00 95.94 121 ASP A N 1
ATOM 929 C CA . ASP A 1 121 ? -1.586 -10.550 0.418 1.00 95.94 121 ASP A CA 1
ATOM 930 C C . ASP A 1 121 ? -0.928 -10.869 -0.926 1.00 95.94 121 ASP A C 1
ATOM 932 O O . ASP A 1 121 ? 0.003 -11.681 -0.972 1.00 95.94 121 ASP A O 1
ATOM 936 N N . ASP A 1 122 ? -1.353 -10.199 -1.999 1.00 95.19 122 ASP A N 1
ATOM 937 C CA . ASP A 1 122 ? -0.701 -10.333 -3.303 1.00 95.19 122 ASP A CA 1
ATOM 938 C C . ASP A 1 122 ? 0.742 -9.854 -3.243 1.00 95.19 122 ASP A C 1
ATOM 940 O O . ASP A 1 122 ? 1.641 -10.558 -3.702 1.00 95.19 122 ASP A O 1
ATOM 944 N N . LEU A 1 123 ? 0.992 -8.707 -2.611 1.00 95.38 123 LEU A N 1
ATOM 945 C CA . LEU A 1 123 ? 2.345 -8.193 -2.464 1.00 95.38 123 LEU A CA 1
ATOM 946 C C . LEU A 1 123 ? 3.233 -9.168 -1.687 1.00 95.38 123 LEU A C 1
ATOM 948 O O . LEU A 1 123 ? 4.363 -9.425 -2.092 1.00 95.38 123 LEU A O 1
ATOM 952 N N . VAL A 1 124 ? 2.729 -9.767 -0.602 1.00 96.19 124 VAL A N 1
ATOM 953 C CA . VAL A 1 124 ? 3.466 -10.801 0.142 1.00 96.19 124 VAL A CA 1
ATOM 954 C C . VAL A 1 124 ? 3.799 -11.994 -0.753 1.00 96.19 124 VAL A C 1
ATOM 956 O O . VAL A 1 124 ? 4.919 -12.506 -0.685 1.00 96.19 124 VAL A O 1
ATOM 959 N N . LYS A 1 125 ? 2.854 -12.451 -1.583 1.00 95.19 125 LYS A N 1
ATOM 960 C CA . LYS A 1 125 ? 3.079 -13.552 -2.529 1.00 95.19 125 LYS A CA 1
ATOM 961 C C . LYS A 1 125 ? 4.174 -13.193 -3.535 1.00 95.19 125 LYS A C 1
ATOM 963 O O . LYS A 1 125 ? 5.112 -13.969 -3.701 1.00 95.19 125 LYS A O 1
ATOM 968 N N . ILE A 1 126 ? 4.081 -12.016 -4.149 1.00 93.31 126 ILE A N 1
ATOM 969 C CA . ILE A 1 126 ? 5.046 -11.531 -5.139 1.00 93.31 126 ILE A CA 1
ATOM 970 C C . ILE A 1 126 ? 6.429 -11.356 -4.518 1.00 93.31 126 ILE A C 1
ATOM 972 O O . ILE A 1 126 ? 7.401 -11.912 -5.020 1.00 93.31 126 ILE A O 1
ATOM 976 N N . ARG A 1 127 ? 6.541 -10.671 -3.377 1.00 94.62 127 ARG A N 1
ATOM 977 C CA . ARG A 1 127 ? 7.832 -10.475 -2.704 1.00 94.62 127 ARG A CA 1
ATOM 978 C C . ARG A 1 127 ? 8.504 -11.805 -2.372 1.00 94.62 127 ARG A C 1
ATOM 980 O O . ARG A 1 127 ? 9.693 -11.953 -2.627 1.00 94.62 127 ARG A O 1
ATOM 987 N N . LYS A 1 128 ? 7.746 -12.806 -1.913 1.00 93.88 128 LYS A N 1
ATOM 988 C CA . LYS A 1 128 ? 8.272 -14.165 -1.697 1.00 93.88 128 LYS A CA 1
ATOM 989 C C . LYS A 1 128 ? 8.735 -14.835 -2.989 1.00 93.88 128 LYS A C 1
ATOM 991 O O . LYS A 1 128 ? 9.808 -15.424 -2.992 1.00 93.88 128 LYS A O 1
ATOM 996 N N . GLN A 1 129 ? 7.957 -14.737 -4.068 1.00 91.75 129 GLN A N 1
ATOM 997 C CA . GLN A 1 129 ? 8.314 -15.303 -5.373 1.00 91.75 129 GLN A CA 1
ATOM 998 C C . GLN A 1 129 ? 9.645 -14.746 -5.901 1.00 91.75 129 GLN A C 1
ATOM 1000 O O . GLN A 1 129 ? 10.414 -15.485 -6.505 1.00 91.75 129 GLN A O 1
ATOM 1005 N N . TYR A 1 130 ? 9.930 -13.470 -5.642 1.00 92.88 130 TYR A N 1
ATOM 1006 C CA . TYR A 1 130 ? 11.163 -12.803 -6.071 1.00 92.88 130 TYR A CA 1
ATOM 1007 C C . TYR A 1 130 ? 12.302 -12.875 -5.035 1.00 92.88 130 TYR A C 1
ATOM 1009 O O . TYR A 1 130 ? 13.363 -12.291 -5.252 1.00 92.88 130 TYR A O 1
ATOM 1017 N N . GLY A 1 131 ? 12.105 -13.563 -3.902 1.00 92.81 131 GLY A N 1
ATOM 1018 C CA . GLY A 1 131 ? 13.101 -13.630 -2.825 1.00 92.81 131 GLY A CA 1
ATOM 1019 C C . GLY A 1 131 ? 13.376 -12.280 -2.150 1.00 92.81 131 GLY A C 1
ATOM 1020 O O . GLY A 1 131 ? 14.467 -12.055 -1.635 1.00 92.81 131 GLY A O 1
ATOM 1021 N N . LEU A 1 132 ? 12.404 -11.367 -2.174 1.00 94.81 132 LEU A N 1
ATOM 1022 C CA . LEU A 1 132 ? 12.509 -10.013 -1.642 1.00 94.81 132 LEU A CA 1
ATOM 1023 C C . LEU A 1 132 ? 12.016 -9.928 -0.196 1.00 94.81 132 LEU A C 1
ATOM 1025 O O . LEU A 1 132 ? 11.105 -10.644 0.230 1.00 94.81 132 LEU A O 1
ATOM 1029 N N . ASN A 1 133 ? 12.561 -8.960 0.539 1.00 93.94 133 ASN A N 1
ATOM 1030 C CA . ASN A 1 133 ? 12.054 -8.606 1.858 1.00 93.94 133 ASN A CA 1
ATOM 1031 C C . ASN A 1 133 ? 10.618 -8.071 1.768 1.00 93.94 133 ASN A C 1
ATOM 1033 O O . ASN A 1 133 ? 10.246 -7.371 0.819 1.00 93.94 133 ASN A O 1
ATOM 1037 N N . LEU A 1 134 ? 9.819 -8.382 2.791 1.00 95.81 134 LEU A N 1
ATOM 1038 C CA . LEU A 1 134 ? 8.492 -7.796 2.946 1.00 95.81 134 LEU A CA 1
ATOM 1039 C C . LEU A 1 134 ? 8.629 -6.350 3.438 1.00 95.81 134 LEU A C 1
ATOM 1041 O O . LEU A 1 134 ? 9.291 -6.138 4.459 1.00 95.81 134 LEU A O 1
ATOM 1045 N N . PRO A 1 135 ? 7.988 -5.373 2.774 1.00 95.88 135 PRO A N 1
ATOM 1046 C CA . PRO A 1 135 ? 7.995 -4.002 3.255 1.00 95.88 135 PRO A CA 1
ATOM 1047 C C . PRO A 1 135 ? 7.196 -3.866 4.553 1.00 95.88 135 PRO A C 1
ATOM 1049 O O . PRO A 1 135 ? 6.337 -4.696 4.884 1.00 95.88 135 PRO A O 1
ATOM 1052 N N . LYS A 1 136 ? 7.450 -2.780 5.282 1.00 97.06 136 LYS A N 1
ATOM 1053 C CA . LYS A 1 136 ? 6.571 -2.340 6.366 1.00 97.06 136 LYS A CA 1
ATOM 1054 C C . LYS A 1 136 ? 5.437 -1.471 5.823 1.00 97.06 136 LYS A C 1
ATOM 1056 O O . LYS A 1 136 ? 5.588 -0.777 4.822 1.00 97.06 136 LYS A O 1
ATOM 1061 N N . VAL A 1 137 ? 4.310 -1.504 6.524 1.00 98.19 137 VAL A N 1
ATOM 1062 C CA . VAL A 1 137 ? 3.159 -0.637 6.287 1.00 98.19 137 VAL A CA 1
ATOM 1063 C C . VAL A 1 137 ? 3.344 0.674 7.047 1.00 98.19 137 VAL A C 1
ATOM 1065 O O . VAL A 1 137 ? 3.614 0.667 8.255 1.00 98.19 137 VAL A O 1
ATOM 1068 N N . SER A 1 138 ? 3.172 1.771 6.320 1.00 97.88 138 SER A N 1
ATOM 1069 C CA . SER A 1 138 ? 3.058 3.141 6.807 1.00 97.88 138 SER A CA 1
ATOM 1070 C C . SER A 1 138 ? 1.589 3.544 6.810 1.00 97.88 138 SER A C 1
ATOM 1072 O O . SER A 1 138 ? 0.890 3.417 5.800 1.00 97.88 138 SER A O 1
ATOM 1074 N N . LEU A 1 139 ? 1.093 4.012 7.953 1.00 98.38 139 LEU A N 1
ATOM 1075 C CA . LEU A 1 139 ? -0.283 4.499 8.052 1.00 98.38 139 LEU A CA 1
ATOM 1076 C C . LEU A 1 139 ? -0.441 5.821 7.302 1.00 98.38 139 LEU A C 1
ATOM 1078 O O . LEU A 1 139 ? -1.475 6.041 6.682 1.00 98.38 139 LEU A O 1
ATOM 1082 N N . THR A 1 140 ? 0.595 6.658 7.306 1.00 97.38 140 THR A N 1
ATOM 1083 C CA . THR A 1 140 ? 0.665 7.892 6.518 1.00 97.38 140 THR A CA 1
ATOM 1084 C C . THR A 1 140 ? 0.531 7.577 5.028 1.00 97.38 140 THR 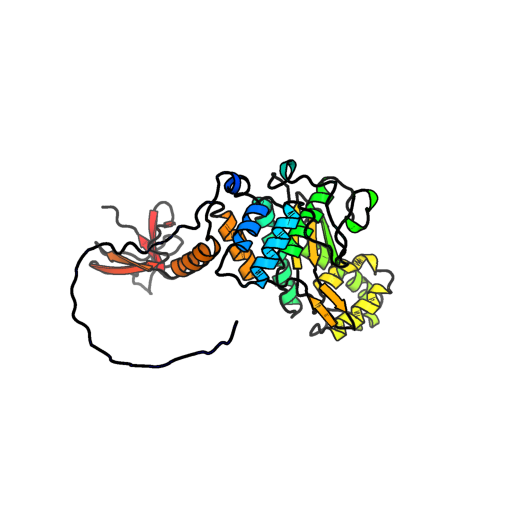A C 1
ATOM 1086 O O . THR A 1 140 ? -0.343 8.132 4.375 1.00 97.38 140 THR A O 1
ATOM 1089 N N . ALA A 1 141 ? 1.309 6.617 4.513 1.00 97.56 141 ALA A N 1
ATOM 1090 C CA . ALA A 1 141 ? 1.206 6.161 3.123 1.00 97.56 141 ALA A CA 1
ATOM 1091 C C . ALA A 1 141 ? -0.190 5.607 2.819 1.00 97.56 141 ALA A C 1
ATOM 1093 O O . ALA A 1 141 ? -0.765 5.858 1.772 1.00 97.56 141 ALA A O 1
ATOM 1094 N N . THR A 1 142 ? -0.758 4.858 3.768 1.00 98.69 142 THR A N 1
ATOM 1095 C CA . THR A 1 142 ? -2.100 4.283 3.626 1.00 98.69 142 THR A CA 1
ATOM 1096 C C . THR A 1 142 ? -3.160 5.378 3.519 1.00 98.69 142 THR A C 1
ATOM 1098 O O . THR A 1 142 ? -4.077 5.257 2.715 1.00 98.69 142 THR A O 1
ATOM 1101 N N . ALA A 1 143 ? -3.046 6.445 4.312 1.00 98.50 143 ALA A N 1
ATOM 1102 C CA . ALA A 1 143 ? -3.962 7.576 4.254 1.00 98.50 143 ALA A CA 1
ATOM 1103 C C . ALA A 1 143 ? -3.828 8.364 2.941 1.00 98.50 143 ALA A C 1
ATOM 1105 O O . ALA A 1 143 ? -4.852 8.742 2.383 1.00 98.50 143 ALA A O 1
ATOM 1106 N N . ILE A 1 144 ? -2.608 8.558 2.423 1.00 97.81 144 ILE A N 1
ATOM 1107 C CA . ILE A 1 144 ? -2.389 9.168 1.098 1.00 97.81 144 ILE A CA 1
ATOM 1108 C C . ILE A 1 144 ? -3.032 8.293 0.017 1.00 97.81 144 ILE A C 1
ATOM 1110 O O . ILE A 1 144 ? -3.896 8.786 -0.699 1.00 97.81 144 ILE A O 1
ATOM 1114 N N . ALA A 1 145 ? -2.777 6.981 0.024 1.00 98.38 145 ALA A N 1
ATOM 1115 C CA . ALA A 1 145 ? -3.395 6.037 -0.909 1.00 98.38 145 ALA A CA 1
ATOM 1116 C C . ALA A 1 145 ? -4.929 6.060 -0.871 1.00 98.38 145 ALA A C 1
ATOM 1118 O O . ALA A 1 145 ? -5.589 5.888 -1.901 1.00 98.38 145 ALA A O 1
ATOM 1119 N N . MET A 1 146 ? -5.524 6.256 0.314 1.00 98.62 146 MET A N 1
ATOM 1120 C CA . MET A 1 146 ? -6.972 6.439 0.449 1.00 98.62 146 MET A CA 1
ATOM 1121 C C . MET A 1 146 ? -7.437 7.702 -0.277 1.00 98.62 146 MET A C 1
ATOM 1123 O O . MET A 1 146 ? -8.444 7.651 -0.980 1.00 98.62 146 MET A O 1
ATOM 1127 N N . MET A 1 147 ? -6.709 8.813 -0.135 1.00 97.75 147 MET A N 1
ATOM 1128 C CA . MET A 1 147 ? -7.021 10.058 -0.838 1.00 97.75 147 MET A CA 1
ATOM 1129 C C . MET A 1 147 ? -6.827 9.901 -2.346 1.00 97.75 147 MET A C 1
ATOM 1131 O O . MET A 1 147 ? -7.738 10.244 -3.089 1.00 97.75 147 MET A O 1
ATOM 1135 N N . SER A 1 148 ? -5.741 9.279 -2.801 1.00 97.31 148 SER A N 1
ATOM 1136 C CA . SER A 1 148 ? -5.523 8.976 -4.218 1.00 97.31 148 SER A CA 1
ATOM 1137 C C . SER A 1 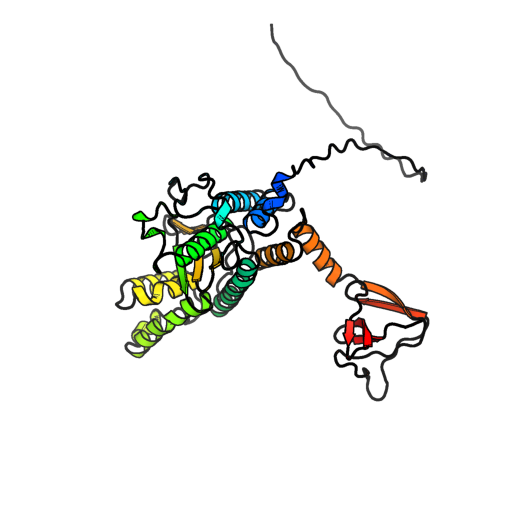148 ? -6.643 8.129 -4.814 1.00 97.31 148 SER A C 1
ATOM 1139 O O . SER A 1 148 ? -7.233 8.475 -5.832 1.00 97.31 148 SER A O 1
ATOM 1141 N N . SER A 1 149 ? -7.025 7.048 -4.130 1.00 97.62 149 SER A N 1
ATOM 1142 C CA . SER A 1 149 ? -8.110 6.174 -4.590 1.00 97.62 149 SER A CA 1
ATOM 1143 C C . SER A 1 149 ? -9.449 6.919 -4.669 1.00 97.62 149 SER A C 1
ATOM 1145 O O . SER A 1 149 ? -10.217 6.707 -5.604 1.00 97.62 149 SER A O 1
ATOM 1147 N N . ASN A 1 150 ? -9.733 7.795 -3.699 1.00 97.25 150 ASN A N 1
ATOM 1148 C CA . ASN A 1 150 ? -10.947 8.612 -3.676 1.00 97.25 150 ASN A CA 1
ATOM 1149 C C . ASN A 1 150 ? -10.949 9.717 -4.734 1.00 97.25 150 ASN A C 1
ATOM 1151 O O . ASN A 1 150 ? -12.004 10.008 -5.294 1.00 97.25 150 ASN A O 1
ATOM 1155 N N . TYR A 1 151 ? -9.796 10.324 -5.017 1.00 96.81 151 TYR A N 1
ATOM 1156 C CA . TYR A 1 151 ? -9.646 11.302 -6.091 1.00 96.81 151 TYR A CA 1
ATOM 1157 C C . TYR A 1 151 ? -10.099 10.688 -7.424 1.00 96.81 151 TYR A C 1
ATOM 1159 O O . TYR A 1 151 ? -10.968 11.248 -8.097 1.00 96.81 151 TYR A O 1
ATOM 1167 N N . LEU A 1 152 ? -9.650 9.460 -7.709 1.00 95.50 152 LEU A N 1
ATOM 1168 C CA . LEU A 1 152 ? -10.009 8.694 -8.908 1.00 95.50 152 LEU A CA 1
ATOM 1169 C C . LEU A 1 152 ? -11.505 8.335 -9.017 1.00 95.50 152 LEU A C 1
ATOM 1171 O O . LEU A 1 152 ? -11.939 7.879 -10.071 1.00 95.50 152 LEU A O 1
ATOM 1175 N N . LEU A 1 153 ? -12.315 8.486 -7.960 1.00 93.50 153 LEU A N 1
ATOM 1176 C CA . LEU A 1 153 ? -13.768 8.271 -8.061 1.00 93.50 153 LEU A CA 1
ATOM 1177 C C . LEU A 1 153 ? -14.478 9.371 -8.855 1.00 93.50 153 LEU A C 1
ATOM 1179 O O . LEU A 1 153 ? -15.547 9.114 -9.401 1.00 93.50 153 LEU A O 1
ATOM 1183 N N . ASN A 1 154 ? -13.922 10.585 -8.871 1.00 90.12 154 ASN A N 1
ATOM 1184 C CA . ASN A 1 154 ? -14.599 11.771 -9.406 1.00 90.12 154 ASN A CA 1
ATOM 1185 C C . ASN A 1 154 ? -13.747 12.554 -10.416 1.00 90.12 154 ASN A C 1
ATOM 1187 O O . ASN A 1 154 ? -14.183 13.603 -10.880 1.00 90.12 154 ASN A O 1
ATOM 1191 N N . HIS A 1 155 ? -12.553 12.061 -10.741 1.00 93.00 155 HIS A N 1
ATOM 1192 C CA . HIS A 1 155 ? -11.622 12.689 -11.675 1.00 93.00 155 HIS A CA 1
ATOM 1193 C C . HIS A 1 155 ? -11.179 11.679 -12.731 1.00 93.00 155 HIS A C 1
ATOM 1195 O O . HIS A 1 155 ? -11.429 10.475 -12.614 1.00 93.00 155 HIS A O 1
ATOM 1201 N N . ASN A 1 156 ? -10.521 12.185 -13.771 1.00 90.50 156 ASN A N 1
ATOM 1202 C CA . ASN A 1 156 ? -9.916 11.339 -14.789 1.00 90.50 156 ASN A CA 1
ATOM 1203 C C . ASN A 1 156 ? -8.895 10.385 -14.160 1.00 90.50 156 ASN A C 1
ATOM 1205 O O . ASN A 1 156 ? -8.284 10.680 -13.134 1.00 90.50 156 ASN A O 1
ATOM 1209 N N . PHE A 1 157 ? -8.726 9.224 -14.789 1.00 93.56 157 PHE A N 1
ATOM 1210 C CA . PHE A 1 157 ? -7.784 8.220 -14.317 1.00 93.56 157 PHE A CA 1
ATOM 1211 C C . PHE A 1 157 ? -6.340 8.651 -14.609 1.00 93.56 157 PHE A C 1
ATOM 1213 O O . PHE A 1 157 ? -5.803 8.348 -15.672 1.00 93.56 157 PHE A O 1
ATOM 1220 N N . ASP A 1 158 ? -5.744 9.378 -13.668 1.00 94.12 158 ASP A N 1
ATOM 1221 C CA . ASP A 1 158 ? -4.346 9.817 -13.660 1.00 94.12 158 ASP A CA 1
ATOM 1222 C C . ASP A 1 158 ? -3.939 10.170 -12.211 1.00 94.12 158 ASP A C 1
ATOM 1224 O O . ASP A 1 158 ? -4.773 10.248 -11.303 1.00 94.12 158 ASP A O 1
ATOM 1228 N N . HIS A 1 159 ? -2.639 10.306 -11.969 1.00 92.75 159 HIS A N 1
ATOM 1229 C CA . HIS A 1 159 ? -2.070 10.590 -10.660 1.00 92.75 159 HIS A CA 1
ATOM 1230 C C . HIS A 1 159 ? -2.502 11.982 -10.168 1.00 92.75 159 HIS A C 1
ATOM 1232 O O . HIS A 1 159 ? -2.267 12.967 -10.874 1.00 92.75 159 HIS A O 1
ATOM 1238 N N . PRO A 1 160 ? -3.029 12.131 -8.936 1.00 93.06 160 PRO A N 1
ATOM 1239 C CA . PRO A 1 160 ? -3.533 13.421 -8.456 1.00 93.06 160 PRO A CA 1
ATOM 1240 C C . PRO A 1 160 ? -2.481 14.545 -8.482 1.00 93.06 160 PRO A C 1
ATOM 1242 O O . PRO A 1 160 ? -2.804 15.708 -8.710 1.00 93.06 160 PRO A O 1
ATOM 1245 N N . ILE A 1 161 ? -1.198 14.211 -8.297 1.00 91.81 161 ILE A N 1
ATOM 1246 C CA . ILE A 1 161 ? -0.088 15.178 -8.339 1.00 91.81 161 ILE A CA 1
ATOM 1247 C C . ILE A 1 161 ? 0.113 15.827 -9.720 1.00 91.81 161 ILE A C 1
ATOM 1249 O O . ILE A 1 161 ? 0.696 16.910 -9.804 1.00 91.81 161 ILE A O 1
ATOM 1253 N N . ASN A 1 162 ? -0.380 15.201 -10.792 1.00 93.38 162 ASN A N 1
ATOM 1254 C CA . ASN A 1 162 ? -0.315 15.735 -12.153 1.00 93.38 162 ASN A CA 1
ATOM 1255 C C . ASN A 1 162 ? -1.397 16.792 -12.425 1.00 93.38 162 ASN A C 1
ATOM 1257 O O . ASN A 1 162 ? -1.343 17.468 -13.454 1.00 93.38 162 ASN A O 1
ATOM 1261 N N . HIS A 1 163 ? -2.340 16.984 -11.497 1.00 92.81 163 HIS A N 1
ATOM 1262 C CA . HIS A 1 163 ? -3.468 17.902 -11.641 1.00 92.81 163 HIS A CA 1
ATOM 1263 C C . HIS A 1 163 ? -3.442 19.011 -10.583 1.00 92.81 163 HIS A C 1
ATOM 1265 O O . HIS A 1 163 ? -4.349 19.110 -9.758 1.00 92.81 163 HIS A O 1
ATOM 1271 N N . PRO A 1 164 ? -2.443 19.916 -10.611 1.00 90.88 164 PRO A N 1
ATOM 1272 C CA . PRO A 1 164 ? -2.380 21.024 -9.657 1.00 90.88 164 PRO A CA 1
ATOM 1273 C C . PRO A 1 164 ? -3.593 21.966 -9.747 1.00 90.88 164 PRO A C 1
ATOM 1275 O O . PRO A 1 164 ? -3.874 22.684 -8.790 1.00 90.88 164 PRO A O 1
ATOM 1278 N N . ALA A 1 165 ? -4.320 21.953 -10.872 1.00 91.31 165 ALA A N 1
ATOM 1279 C CA . ALA A 1 165 ? -5.578 22.680 -11.043 1.00 91.31 165 ALA A CA 1
ATOM 1280 C C . ALA A 1 165 ? -6.692 22.187 -10.099 1.00 91.31 165 ALA A C 1
ATOM 1282 O O . ALA A 1 165 ? -7.544 22.984 -9.709 1.00 91.31 165 ALA A O 1
ATOM 1283 N N . ASP A 1 166 ? -6.648 20.920 -9.677 1.00 90.31 166 ASP A N 1
ATOM 1284 C CA . ASP A 1 166 ? -7.630 20.336 -8.755 1.00 90.31 166 ASP A CA 1
ATOM 1285 C C . ASP A 1 166 ? -7.254 20.570 -7.283 1.00 90.31 166 ASP A C 1
ATOM 1287 O O . ASP A 1 166 ? -8.045 20.297 -6.375 1.00 90.31 166 ASP A O 1
ATOM 1291 N N . GLY A 1 167 ? -6.057 21.111 -7.037 1.00 88.31 167 GLY A N 1
ATOM 1292 C CA . GLY A 1 167 ? -5.537 21.455 -5.720 1.00 88.31 167 GLY A CA 1
ATOM 1293 C C . GLY A 1 167 ? -4.173 20.831 -5.417 1.00 88.31 167 GLY A C 1
ATOM 1294 O O . GLY A 1 167 ? -3.612 20.085 -6.221 1.00 88.31 167 GLY A O 1
ATOM 1295 N N . PRO A 1 168 ? -3.599 21.131 -4.239 1.00 89.56 168 PRO A N 1
ATOM 1296 C CA . PRO A 1 168 ? -2.326 20.555 -3.832 1.00 89.56 168 PRO A CA 1
ATOM 1297 C C . PRO A 1 168 ? -2.466 19.056 -3.543 1.00 89.56 168 PRO A C 1
ATOM 1299 O O . PRO A 1 168 ? -3.440 18.620 -2.925 1.00 89.56 168 PRO A O 1
ATOM 1302 N N . PHE A 1 169 ? -1.438 18.284 -3.893 1.00 91.69 169 PHE A N 1
ATOM 1303 C CA . PHE A 1 169 ? -1.322 16.874 -3.525 1.00 91.69 169 PHE A CA 1
ATOM 1304 C C . PHE A 1 169 ? 0.098 16.526 -3.057 1.00 91.69 169 PHE A C 1
ATOM 1306 O O . PHE A 1 169 ? 1.047 17.307 -3.203 1.00 91.69 169 PHE A O 1
ATOM 1313 N N . TRP A 1 170 ? 0.247 15.358 -2.437 1.00 90.31 170 TRP A N 1
ATOM 1314 C CA . TRP A 1 170 ? 1.551 14.849 -2.024 1.00 90.31 170 TRP A CA 1
ATOM 1315 C C . TRP A 1 170 ? 2.366 14.379 -3.231 1.00 90.31 170 TRP A C 1
ATOM 1317 O O . TRP A 1 170 ? 1.824 13.945 -4.238 1.00 90.31 170 TRP A O 1
ATOM 1327 N N . LYS A 1 171 ? 3.691 14.521 -3.132 1.00 86.00 171 LYS A N 1
ATOM 1328 C CA . LYS A 1 171 ? 4.633 14.027 -4.138 1.00 86.00 171 LYS A CA 1
ATOM 1329 C C . LYS A 1 171 ? 5.390 12.838 -3.571 1.00 86.00 171 LYS A C 1
ATOM 1331 O O . LYS A 1 171 ? 6.306 13.027 -2.768 1.00 86.00 171 LYS A O 1
ATOM 1336 N N . ASP A 1 172 ? 5.029 11.656 -4.021 1.00 82.06 172 ASP A N 1
ATOM 1337 C CA . ASP A 1 172 ? 5.603 10.376 -3.634 1.00 82.06 172 ASP A CA 1
ATOM 1338 C C . ASP A 1 172 ? 5.647 9.402 -4.820 1.00 82.06 172 ASP A C 1
ATOM 1340 O O . ASP A 1 172 ? 5.342 9.756 -5.959 1.00 82.06 172 ASP A O 1
ATOM 1344 N N . GLU A 1 173 ? 6.165 8.199 -4.574 1.00 86.75 173 GLU A N 1
ATOM 1345 C CA . GLU A 1 173 ? 6.091 7.110 -5.543 1.00 86.75 173 GLU A CA 1
ATOM 1346 C C . GLU A 1 173 ? 4.705 6.471 -5.397 1.00 86.75 173 GLU A C 1
ATOM 1348 O O . GLU A 1 173 ? 4.375 5.947 -4.333 1.00 86.75 173 GLU A O 1
ATOM 1353 N N . GLU A 1 174 ? 3.909 6.517 -6.459 1.00 92.94 174 GLU A N 1
ATOM 1354 C CA . GLU A 1 174 ? 2.520 6.064 -6.476 1.00 92.94 174 GLU A CA 1
ATOM 1355 C C . GLU A 1 174 ? 2.303 5.112 -7.654 1.00 92.94 174 GLU A C 1
ATOM 1357 O O . GLU A 1 174 ? 2.789 5.354 -8.759 1.00 92.94 174 GLU A O 1
ATOM 1362 N N . ASN A 1 175 ? 1.557 4.035 -7.419 1.00 95.75 175 ASN A N 1
ATOM 1363 C CA . ASN A 1 175 ? 1.015 3.183 -8.471 1.00 95.75 175 ASN A CA 1
ATOM 1364 C C . ASN A 1 175 ? -0.510 3.178 -8.351 1.00 95.75 175 ASN A C 1
ATOM 1366 O O . ASN A 1 175 ? -1.022 2.848 -7.277 1.00 95.75 175 ASN A O 1
ATOM 1370 N N . ILE A 1 176 ? -1.213 3.471 -9.450 1.00 96.12 176 ILE A N 1
ATOM 1371 C CA . ILE A 1 176 ? -2.680 3.479 -9.512 1.00 96.12 176 ILE A CA 1
ATOM 1372 C C . ILE A 1 176 ? -3.209 2.391 -10.447 1.00 96.12 176 ILE A C 1
ATOM 1374 O O . ILE A 1 176 ? -2.609 2.063 -11.469 1.00 96.12 176 ILE A O 1
ATOM 1378 N N . ALA A 1 177 ? -4.367 1.830 -10.113 1.00 95.62 177 ALA A N 1
ATOM 1379 C CA . ALA A 1 177 ? -5.031 0.816 -10.923 1.00 95.62 177 ALA A CA 1
ATOM 1380 C C . ALA A 1 177 ? -6.551 0.972 -10.894 1.00 95.62 177 ALA A C 1
ATOM 1382 O O . ALA A 1 177 ? -7.121 1.492 -9.932 1.00 95.62 177 ALA A O 1
ATOM 1383 N N . THR A 1 178 ? -7.204 0.440 -11.929 1.00 93.31 178 THR A N 1
ATOM 1384 C CA . THR A 1 178 ? -8.661 0.315 -12.008 1.00 93.31 178 THR A CA 1
ATOM 1385 C C . THR A 1 178 ? -9.081 -1.089 -12.462 1.00 93.31 178 THR A C 1
ATOM 1387 O O . THR A 1 178 ? -8.351 -1.779 -13.174 1.00 93.31 178 THR A O 1
ATOM 1390 N N . GLY A 1 179 ? -10.253 -1.547 -12.018 1.00 82.88 179 GLY A N 1
ATOM 1391 C CA . GLY A 1 179 ? -10.954 -2.722 -12.553 1.00 82.88 179 GLY A CA 1
ATOM 1392 C C . GLY A 1 179 ? -10.511 -4.103 -12.045 1.00 82.88 179 GLY A C 1
ATOM 1393 O O . GLY A 1 179 ? -11.210 -5.083 -12.297 1.00 82.88 179 GLY A O 1
ATOM 1394 N N . SER A 1 180 ? -9.398 -4.236 -11.311 1.00 80.31 180 SER A N 1
ATOM 1395 C CA . SER A 1 180 ? -8.956 -5.535 -10.765 1.00 80.31 180 SER A CA 1
ATOM 1396 C C . SER A 1 180 ? -8.054 -5.400 -9.526 1.00 80.31 180 SER A C 1
ATOM 1398 O O . SER A 1 180 ? -7.956 -4.343 -8.909 1.00 80.31 180 SER A O 1
ATOM 1400 N N . ARG A 1 181 ? -7.419 -6.501 -9.099 1.00 87.44 181 ARG A N 1
ATOM 1401 C CA . ARG A 1 181 ? -6.439 -6.514 -8.002 1.00 87.44 181 ARG A CA 1
ATOM 1402 C C . ARG A 1 181 ? -5.152 -5.821 -8.446 1.00 87.44 181 ARG A C 1
ATOM 1404 O O . ARG A 1 181 ? -4.430 -6.348 -9.292 1.00 87.44 181 ARG A O 1
ATOM 1411 N N . GLN A 1 182 ? -4.854 -4.681 -7.833 1.00 92.94 182 GLN A N 1
ATOM 1412 C CA . GLN A 1 182 ? -3.810 -3.764 -8.289 1.00 92.94 182 GLN A CA 1
ATOM 14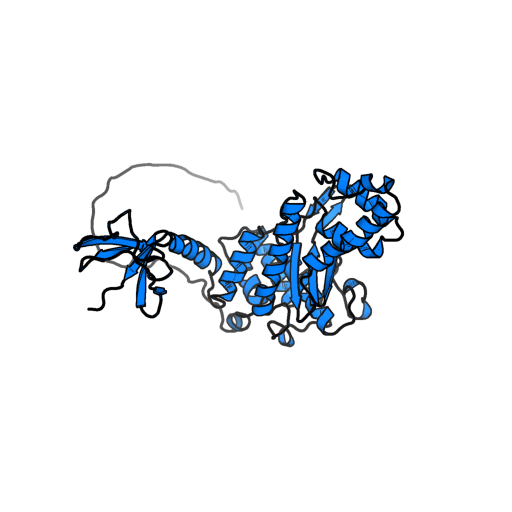13 C C . GLN A 1 182 ? -2.421 -4.390 -8.401 1.00 92.94 182 GLN A C 1
ATOM 1415 O O . GLN A 1 182 ? -1.777 -4.257 -9.433 1.00 92.94 182 GLN A O 1
ATOM 1420 N N . VAL A 1 183 ? -1.990 -5.186 -7.416 1.00 94.44 183 VAL A N 1
ATOM 1421 C CA . VAL A 1 183 ? -0.663 -5.824 -7.466 1.00 94.44 183 VAL A CA 1
ATOM 1422 C C . VAL A 1 183 ? -0.556 -6.797 -8.639 1.00 94.44 183 VAL A C 1
ATOM 1424 O O . VAL A 1 183 ? 0.484 -6.869 -9.283 1.00 94.44 183 VAL A O 1
ATOM 1427 N N . SER A 1 184 ? -1.623 -7.534 -8.954 1.00 92.12 184 SER A N 1
ATOM 1428 C CA . SER A 1 184 ? -1.608 -8.443 -10.105 1.00 92.12 184 SER A CA 1
ATOM 1429 C C . SER A 1 184 ? -1.525 -7.675 -11.428 1.00 92.12 184 SER A C 1
ATOM 1431 O O . SER A 1 184 ? -0.799 -8.102 -12.322 1.00 92.12 184 SER A O 1
ATOM 1433 N N . LEU A 1 185 ? -2.209 -6.529 -11.531 1.00 94.00 185 LEU A N 1
ATOM 1434 C CA . LEU A 1 185 ? -2.122 -5.641 -12.693 1.00 94.00 185 LEU A CA 1
ATOM 1435 C C . LEU A 1 185 ? -0.711 -5.064 -12.853 1.00 94.00 185 LEU A C 1
ATOM 1437 O O . LEU A 1 185 ? -0.121 -5.218 -13.917 1.00 94.00 185 LEU A O 1
ATOM 1441 N N . TYR A 1 186 ? -0.123 -4.513 -11.788 1.00 96.56 186 TYR A N 1
ATOM 1442 C CA . TYR A 1 186 ? 1.253 -3.999 -11.805 1.00 96.56 186 TYR A CA 1
ATOM 1443 C C . TYR A 1 186 ? 2.258 -5.063 -12.242 1.00 96.56 186 TYR A C 1
ATOM 1445 O O . TYR A 1 186 ? 3.170 -4.794 -13.016 1.00 96.56 186 TYR A O 1
ATOM 1453 N N . MET A 1 187 ? 2.073 -6.304 -11.790 1.00 96.06 187 MET A N 1
ATOM 1454 C CA . MET A 1 187 ? 2.972 -7.398 -12.149 1.00 96.06 187 MET A CA 1
ATOM 1455 C C . MET A 1 187 ? 2.779 -7.926 -13.577 1.00 96.06 187 MET A C 1
ATOM 1457 O O . MET A 1 187 ? 3.698 -8.561 -14.097 1.00 96.06 187 MET A O 1
ATOM 1461 N N . SER A 1 188 ? 1.630 -7.670 -14.214 1.00 95.56 188 SER A N 1
ATOM 1462 C CA . SER A 1 188 ? 1.360 -8.089 -15.599 1.00 95.56 188 SER A CA 1
ATOM 1463 C C . SER A 1 188 ? 2.239 -7.365 -16.623 1.00 95.56 188 SER A C 1
ATOM 1465 O O . SER A 1 188 ? 2.577 -7.936 -17.656 1.00 95.56 188 SER A O 1
ATOM 1467 N N . GLU A 1 189 ? 2.728 -6.166 -16.293 1.00 96.94 189 GLU A N 1
ATOM 1468 C CA . GLU A 1 189 ? 3.638 -5.394 -17.146 1.00 96.94 189 GLU A CA 1
ATOM 1469 C C . GLU A 1 189 ? 4.947 -6.122 -17.482 1.00 96.94 189 GLU A C 1
ATOM 1471 O O . GLU A 1 189 ? 5.598 -5.812 -18.481 1.00 96.94 189 GLU A O 1
ATOM 1476 N N . LYS A 1 190 ? 5.318 -7.142 -16.696 1.00 96.56 190 LYS A N 1
ATOM 1477 C CA . LYS A 1 190 ? 6.437 -8.034 -17.014 1.00 96.56 190 LYS A CA 1
ATOM 1478 C C . LYS A 1 190 ? 6.343 -8.606 -18.434 1.00 96.56 190 LYS A C 1
ATOM 1480 O O . LYS A 1 190 ? 7.376 -8.837 -19.056 1.00 96.56 190 LYS A O 1
ATOM 1485 N N . GLU A 1 191 ? 5.136 -8.791 -18.968 1.00 97.69 191 GLU A N 1
ATOM 1486 C CA . GLU A 1 191 ? 4.923 -9.292 -20.327 1.00 97.69 191 GLU A CA 1
ATOM 1487 C C . GLU A 1 191 ? 5.645 -8.444 -21.391 1.00 97.69 191 GLU A C 1
ATOM 1489 O O . GLU A 1 191 ? 6.154 -8.988 -22.370 1.00 97.69 191 GLU A O 1
ATOM 1494 N N . TYR A 1 192 ? 5.762 -7.125 -21.199 1.00 97.88 192 TYR A N 1
ATOM 1495 C CA . TYR A 1 192 ? 6.499 -6.264 -22.128 1.00 97.88 192 TYR A CA 1
ATOM 1496 C C . TYR A 1 192 ? 8.004 -6.544 -22.115 1.00 97.88 192 TYR A C 1
ATOM 1498 O O . TYR A 1 192 ? 8.633 -6.556 -23.174 1.00 97.88 192 TYR A O 1
ATOM 1506 N N . ILE A 1 193 ? 8.572 -6.814 -20.936 1.00 97.25 193 ILE A N 1
ATOM 1507 C CA . ILE A 1 193 ? 9.971 -7.238 -20.791 1.00 97.25 193 ILE A CA 1
ATOM 1508 C C . ILE A 1 193 ? 10.169 -8.610 -21.435 1.00 97.25 193 ILE A C 1
ATOM 1510 O O . ILE A 1 193 ? 11.131 -8.805 -22.175 1.00 97.25 193 ILE A O 1
ATOM 1514 N N . ASP A 1 194 ? 9.248 -9.544 -21.198 1.00 97.69 194 ASP A N 1
ATOM 1515 C CA . ASP A 1 194 ? 9.332 -10.896 -21.751 1.00 97.69 194 ASP A CA 1
ATOM 1516 C C . ASP A 1 194 ? 9.299 -10.870 -23.283 1.00 97.69 194 ASP A C 1
ATOM 1518 O O . ASP A 1 194 ? 10.166 -11.467 -23.917 1.00 97.69 194 ASP A O 1
ATOM 1522 N N . LYS A 1 195 ? 8.392 -10.088 -23.883 1.00 98.19 195 LYS A N 1
ATOM 1523 C CA . LYS A 1 195 ? 8.348 -9.866 -25.339 1.00 98.19 195 LYS A CA 1
ATOM 1524 C C . LYS A 1 195 ? 9.634 -9.233 -25.872 1.00 98.19 195 LYS A C 1
ATOM 1526 O O . LYS A 1 195 ? 10.138 -9.662 -26.907 1.00 98.19 195 LYS A O 1
ATOM 1531 N N . ALA A 1 196 ? 10.185 -8.237 -25.174 1.00 97.50 196 ALA A N 1
ATOM 1532 C CA . ALA A 1 196 ? 11.439 -7.605 -25.577 1.00 97.50 196 ALA A CA 1
ATOM 1533 C C . ALA A 1 196 ? 12.612 -8.600 -25.568 1.00 97.50 196 ALA A C 1
ATOM 1535 O O . ALA A 1 196 ? 13.409 -8.601 -26.500 1.00 97.50 196 ALA A O 1
ATOM 1536 N N . ILE A 1 197 ? 12.686 -9.475 -24.560 1.00 97.62 197 ILE A N 1
ATOM 1537 C CA . ILE A 1 197 ? 13.697 -10.538 -24.473 1.00 97.62 197 ILE A CA 1
ATOM 1538 C C . ILE A 1 197 ? 13.487 -11.601 -25.556 1.00 97.62 197 ILE A C 1
ATOM 1540 O O . ILE A 1 197 ? 14.462 -12.079 -26.123 1.00 97.62 197 ILE A O 1
ATOM 1544 N N . THR A 1 198 ? 12.245 -11.979 -25.865 1.00 98.00 198 THR A N 1
ATOM 1545 C CA . THR A 1 198 ? 11.960 -12.925 -26.954 1.00 98.00 198 THR A CA 1
ATOM 1546 C C . THR A 1 198 ? 12.452 -12.398 -28.300 1.00 98.00 198 THR A C 1
ATOM 1548 O O . THR A 1 198 ? 13.049 -13.154 -29.059 1.00 98.00 198 THR A O 1
ATOM 1551 N N . ASN A 1 199 ? 12.241 -11.110 -28.577 1.00 97.88 199 ASN A N 1
ATOM 1552 C CA . ASN A 1 199 ? 12.679 -10.493 -29.829 1.00 97.88 199 ASN A CA 1
ATOM 1553 C C . ASN A 1 199 ? 14.196 -10.253 -29.870 1.00 97.88 199 ASN A C 1
ATOM 1555 O O . ASN A 1 199 ? 14.782 -10.295 -30.945 1.00 97.88 199 ASN A O 1
ATOM 1559 N N . ASN A 1 200 ? 14.814 -10.017 -28.710 1.00 97.44 200 ASN A N 1
ATOM 1560 C CA . ASN A 1 200 ? 16.229 -9.691 -28.553 1.00 97.44 200 ASN A CA 1
ATOM 1561 C C . ASN A 1 200 ? 16.823 -10.486 -27.364 1.00 97.44 200 ASN A C 1
ATOM 1563 O O . ASN A 1 200 ? 16.856 -9.991 -26.226 1.00 97.44 200 ASN A O 1
ATOM 1567 N N . PRO A 1 201 ? 17.249 -11.749 -27.576 1.00 97.44 201 PRO A N 1
ATOM 1568 C CA . PRO A 1 201 ? 17.654 -12.656 -26.495 1.00 97.44 201 PRO A CA 1
ATOM 1569 C C . PRO A 1 201 ? 18.801 -12.152 -25.604 1.00 97.44 201 PRO A C 1
ATOM 1571 O O . PRO A 1 201 ? 18.889 -12.519 -24.429 1.00 97.44 201 PRO A O 1
ATOM 1574 N N . GLU A 1 202 ? 19.665 -11.270 -26.105 1.00 96.69 202 GLU A N 1
ATOM 1575 C CA . GLU A 1 202 ? 20.754 -10.646 -25.348 1.00 96.69 202 GLU A CA 1
ATOM 1576 C C . GLU A 1 202 ? 20.260 -9.748 -24.201 1.00 96.69 202 GLU A C 1
ATOM 1578 O O . GLU A 1 202 ? 21.006 -9.470 -23.252 1.00 96.69 202 GLU A O 1
ATOM 1583 N N . LEU A 1 203 ? 18.988 -9.334 -24.237 1.00 96.69 203 LEU A N 1
ATOM 1584 C CA . LEU A 1 203 ? 18.345 -8.569 -23.169 1.00 96.69 203 LEU A CA 1
ATOM 1585 C C . LEU A 1 203 ? 18.059 -9.408 -21.922 1.00 96.69 203 LEU A C 1
ATOM 1587 O O . LEU A 1 203 ? 17.779 -8.847 -20.861 1.00 96.69 203 LEU A O 1
ATOM 1591 N N . LYS A 1 204 ? 18.218 -10.739 -21.987 1.00 96.00 204 LYS A N 1
ATOM 1592 C CA . LYS A 1 204 ? 18.040 -11.641 -20.838 1.00 96.00 204 LYS A CA 1
ATOM 1593 C C . LYS A 1 204 ? 18.882 -11.238 -19.619 1.00 96.00 204 LYS A C 1
ATOM 1595 O O . LYS A 1 204 ? 18.468 -11.460 -18.483 1.00 96.00 204 LYS A O 1
ATOM 1600 N N . LYS A 1 205 ? 20.021 -10.561 -19.818 1.00 95.19 205 LYS A N 1
ATOM 1601 C CA . LYS A 1 205 ? 20.871 -10.009 -18.738 1.00 95.19 205 LYS A CA 1
ATOM 1602 C C . LYS A 1 205 ? 20.189 -8.937 -17.863 1.00 95.19 205 LYS A C 1
ATOM 1604 O O . LYS A 1 205 ? 20.684 -8.638 -16.765 1.00 95.19 205 LYS A O 1
ATOM 1609 N N . TYR A 1 206 ? 19.073 -8.373 -18.333 1.00 96.25 206 TYR A N 1
ATOM 1610 C CA . TYR A 1 206 ? 18.225 -7.400 -17.633 1.00 96.25 206 TYR A CA 1
ATOM 1611 C C . TYR A 1 206 ? 16.918 -8.009 -17.088 1.00 96.25 206 TYR A C 1
ATOM 1613 O O . TYR A 1 206 ? 16.079 -7.279 -16.561 1.00 96.25 206 TYR A O 1
ATOM 1621 N N . ASP A 1 207 ? 16.744 -9.332 -17.166 1.00 94.50 207 ASP A N 1
ATOM 1622 C CA . ASP A 1 207 ? 15.599 -10.032 -16.580 1.00 94.50 207 ASP A CA 1
ATOM 1623 C C . ASP A 1 207 ? 15.692 -10.058 -15.045 1.00 94.50 207 ASP A C 1
ATOM 1625 O O . ASP A 1 207 ? 16.635 -10.600 -14.448 1.00 94.50 207 ASP A O 1
ATOM 1629 N N . LEU A 1 208 ? 14.676 -9.506 -14.382 1.00 93.88 208 LEU A N 1
ATOM 1630 C CA . LEU A 1 208 ? 14.602 -9.452 -12.925 1.00 93.88 208 LEU A CA 1
ATOM 1631 C C . LEU A 1 208 ? 14.401 -10.830 -12.279 1.00 93.88 208 LEU A C 1
ATOM 1633 O O . LEU A 1 208 ? 14.806 -11.010 -11.132 1.00 93.88 208 LEU A O 1
ATOM 1637 N N . THR A 1 209 ? 13.897 -11.824 -13.014 1.00 90.12 209 THR A N 1
ATOM 1638 C CA . THR A 1 209 ? 13.611 -13.176 -12.498 1.00 90.12 209 THR A CA 1
ATOM 1639 C C . THR A 1 209 ? 14.790 -14.149 -12.548 1.00 90.12 209 THR A C 1
ATOM 1641 O O . THR A 1 209 ? 14.760 -15.186 -11.891 1.00 90.12 209 THR A O 1
ATOM 1644 N N . SER A 1 210 ? 15.860 -13.823 -13.281 1.00 80.75 210 SER A N 1
ATOM 1645 C CA . SER A 1 210 ? 17.027 -14.710 -13.410 1.00 80.75 210 SER A CA 1
ATOM 1646 C C . SER A 1 210 ? 17.903 -14.739 -12.145 1.00 80.75 210 SER A C 1
ATOM 1648 O O . SER A 1 210 ? 18.734 -13.851 -11.946 1.00 80.75 210 SER A O 1
ATOM 1650 N N . GLY A 1 211 ? 17.753 -15.751 -11.291 1.00 82.50 211 GLY A N 1
ATOM 1651 C CA . GLY A 1 211 ? 18.493 -15.851 -10.024 1.00 82.50 211 GLY A CA 1
ATOM 1652 C C . GLY A 1 211 ? 18.085 -14.782 -8.998 1.00 82.50 211 GLY A C 1
ATOM 1653 O O . GLY A 1 211 ? 17.105 -14.063 -9.190 1.00 82.50 211 GLY A O 1
ATOM 1654 N N . THR A 1 212 ? 18.837 -14.662 -7.898 1.00 89.56 212 THR A N 1
ATOM 1655 C CA . THR A 1 212 ? 18.498 -13.763 -6.780 1.00 89.56 212 THR A CA 1
ATOM 1656 C C . THR A 1 212 ? 18.415 -12.297 -7.213 1.00 89.56 212 THR A C 1
ATOM 1658 O O . THR A 1 212 ? 19.365 -11.736 -7.770 1.00 89.56 212 THR A O 1
ATOM 1661 N N . LEU A 1 213 ? 17.289 -11.644 -6.913 1.00 95.25 213 LEU A N 1
ATOM 1662 C CA . LEU A 1 213 ? 17.082 -10.232 -7.215 1.00 95.25 213 LEU A CA 1
ATOM 1663 C C . LEU A 1 213 ? 17.728 -9.333 -6.149 1.00 95.25 213 LEU A C 1
ATOM 1665 O O . LEU A 1 213 ? 17.137 -9.022 -5.119 1.00 95.25 213 LEU A O 1
ATOM 1669 N N . THR A 1 214 ? 18.968 -8.912 -6.404 1.00 94.69 214 THR A N 1
ATOM 1670 C CA . THR A 1 214 ? 19.694 -7.943 -5.564 1.00 94.69 214 THR A CA 1
ATOM 1671 C C . THR A 1 214 ? 19.389 -6.500 -5.970 1.00 94.69 214 THR A C 1
ATOM 1673 O O . THR A 1 214 ? 18.980 -6.243 -7.104 1.00 94.69 214 THR A O 1
ATOM 1676 N N . GLN A 1 215 ? 19.669 -5.531 -5.087 1.00 93.88 215 GLN A N 1
ATOM 1677 C CA . GLN A 1 215 ? 19.510 -4.109 -5.423 1.00 93.88 215 GLN A CA 1
ATOM 1678 C C . GLN A 1 215 ? 20.365 -3.702 -6.631 1.00 93.88 215 GLN A C 1
ATOM 1680 O O . GLN A 1 215 ? 19.897 -2.970 -7.493 1.00 93.88 215 GLN A O 1
ATOM 1685 N N . ALA A 1 216 ? 21.602 -4.198 -6.734 1.00 94.31 216 ALA A N 1
ATOM 1686 C CA . ALA A 1 216 ? 22.482 -3.886 -7.860 1.00 94.31 216 ALA A CA 1
ATOM 1687 C C . ALA A 1 216 ? 21.929 -4.426 -9.189 1.00 94.31 216 ALA A C 1
ATOM 1689 O O . ALA A 1 216 ? 21.970 -3.737 -10.209 1.00 94.31 216 ALA A O 1
ATOM 1690 N N . LYS A 1 217 ? 21.371 -5.644 -9.168 1.00 95.69 217 LYS A N 1
ATOM 1691 C CA . LYS A 1 217 ? 20.705 -6.234 -10.332 1.00 95.69 217 LYS A CA 1
ATOM 1692 C C . LYS A 1 217 ? 19.470 -5.423 -10.724 1.00 95.69 217 LYS A C 1
ATOM 1694 O O . LYS A 1 217 ? 19.329 -5.098 -11.901 1.00 95.69 217 LYS A O 1
ATOM 1699 N N . TRP A 1 218 ? 18.627 -5.078 -9.750 1.00 96.44 218 TRP A N 1
ATOM 1700 C CA . TRP A 1 218 ? 17.448 -4.247 -9.980 1.00 96.44 218 TRP A CA 1
ATOM 1701 C C . TRP A 1 218 ? 17.843 -2.887 -10.566 1.00 96.44 218 TRP A C 1
ATOM 1703 O O . TRP A 1 218 ? 17.361 -2.550 -11.635 1.00 96.44 218 TRP A O 1
ATOM 1713 N N . ASN A 1 219 ? 18.812 -2.173 -9.980 1.00 94.81 219 ASN A N 1
ATOM 1714 C CA . ASN A 1 219 ? 19.288 -0.876 -10.485 1.00 94.81 219 ASN A CA 1
ATOM 1715 C C . ASN A 1 219 ? 19.777 -0.960 -11.942 1.00 94.81 219 ASN A C 1
ATOM 1717 O O . ASN A 1 219 ? 19.451 -0.101 -12.759 1.00 94.81 219 ASN A O 1
ATOM 1721 N N . ARG A 1 220 ? 20.563 -1.995 -12.281 1.00 95.81 220 ARG A N 1
ATOM 1722 C CA . ARG A 1 220 ? 21.080 -2.197 -13.644 1.00 95.81 220 ARG A CA 1
ATOM 1723 C C . ARG A 1 220 ? 19.951 -2.428 -14.649 1.00 95.81 220 ARG A C 1
ATOM 1725 O O . ARG A 1 220 ? 19.988 -1.863 -15.737 1.00 95.81 220 ARG A O 1
ATOM 1732 N N . ALA A 1 221 ? 18.987 -3.273 -14.298 1.00 96.75 221 ALA A N 1
ATOM 1733 C CA . ALA A 1 221 ? 17.840 -3.573 -15.146 1.00 96.75 221 ALA A CA 1
ATOM 1734 C C . ALA A 1 221 ? 16.880 -2.379 -15.257 1.00 96.75 221 ALA A C 1
ATOM 1736 O O . ALA A 1 221 ? 16.528 -2.012 -16.370 1.00 96.75 221 ALA A O 1
ATOM 1737 N N . SER A 1 222 ? 16.532 -1.731 -14.139 1.00 95.19 222 SER A N 1
ATOM 1738 C CA . SER A 1 222 ? 15.693 -0.523 -14.088 1.00 95.19 222 SER A CA 1
ATOM 1739 C C . SER A 1 222 ? 16.255 0.555 -15.006 1.00 95.19 222 SER A C 1
ATOM 1741 O O . SER A 1 222 ? 15.570 1.000 -15.917 1.00 95.19 222 SER A O 1
ATOM 1743 N N . LYS A 1 223 ? 17.555 0.868 -14.874 1.00 96.00 223 LYS A N 1
ATOM 1744 C CA . LYS A 1 223 ? 18.229 1.855 -15.729 1.00 96.00 223 LYS A CA 1
ATOM 1745 C C . LYS A 1 223 ? 18.140 1.505 -17.215 1.00 96.00 223 LYS A C 1
ATOM 1747 O O . LYS A 1 223 ? 18.008 2.402 -18.038 1.00 96.00 223 LYS A O 1
ATOM 1752 N N . TYR A 1 224 ? 18.254 0.228 -17.576 1.00 97.38 224 TYR A N 1
ATOM 1753 C CA . TYR A 1 224 ? 18.117 -0.185 -18.971 1.00 97.38 224 TYR A CA 1
ATOM 1754 C C . TYR A 1 224 ? 16.677 0.011 -19.466 1.00 97.38 224 TYR A C 1
ATOM 1756 O O . TYR A 1 224 ? 16.460 0.691 -20.467 1.00 97.38 224 TYR A O 1
ATOM 1764 N N . TRP A 1 225 ? 15.694 -0.530 -18.742 1.00 96.81 225 TRP A N 1
ATOM 1765 C CA . TRP A 1 225 ? 14.291 -0.493 -19.154 1.00 96.81 225 TRP A CA 1
ATOM 1766 C C . TRP A 1 225 ? 13.700 0.924 -19.149 1.00 96.81 225 TRP A C 1
ATOM 1768 O O . TRP A 1 225 ? 12.938 1.259 -20.052 1.00 96.81 225 TRP A O 1
ATOM 1778 N N . GLU A 1 226 ? 14.108 1.790 -18.221 1.00 93.19 226 GLU A N 1
ATOM 1779 C CA . GLU A 1 226 ? 13.711 3.207 -18.176 1.00 93.19 226 GLU A CA 1
ATOM 1780 C C . GLU A 1 226 ? 14.224 4.021 -19.377 1.00 93.19 226 GLU A C 1
ATOM 1782 O O . GLU A 1 226 ? 13.613 5.021 -19.747 1.00 93.19 226 GLU A O 1
ATOM 1787 N N . ASN A 1 227 ? 15.308 3.577 -20.024 1.00 95.69 227 ASN A N 1
ATOM 1788 C CA . ASN A 1 227 ? 15.846 4.182 -21.250 1.00 95.69 227 ASN A CA 1
ATOM 1789 C C . ASN A 1 227 ? 15.389 3.455 -22.529 1.00 95.69 227 ASN A C 1
ATOM 1791 O O . ASN A 1 227 ? 15.897 3.732 -23.614 1.00 95.69 227 ASN A O 1
ATOM 1795 N N . SER A 1 228 ? 14.448 2.516 -22.416 1.00 95.56 228 SER A N 1
ATOM 1796 C CA . SER A 1 228 ? 13.946 1.723 -23.541 1.00 95.56 228 SER A CA 1
ATOM 1797 C C . SER A 1 228 ? 12.612 2.249 -24.084 1.00 95.56 228 SER A C 1
ATOM 1799 O O . SER A 1 228 ? 11.921 3.044 -23.444 1.00 95.56 228 SER A O 1
ATOM 1801 N N . ALA A 1 229 ? 12.193 1.737 -25.245 1.00 95.44 229 ALA A N 1
ATOM 1802 C CA . ALA A 1 229 ? 10.900 2.062 -25.854 1.00 95.44 229 ALA A CA 1
ATOM 1803 C C . ALA A 1 229 ? 9.679 1.600 -25.029 1.00 95.44 229 ALA A C 1
ATOM 1805 O O . ALA A 1 229 ? 8.562 2.043 -25.286 1.00 95.44 229 ALA A O 1
ATOM 1806 N N . ILE A 1 230 ? 9.867 0.712 -24.044 1.00 95.75 230 ILE A N 1
ATOM 1807 C CA . ILE A 1 230 ? 8.784 0.204 -23.188 1.00 95.75 230 ILE A CA 1
ATOM 1808 C C . ILE A 1 230 ? 8.728 0.887 -21.817 1.00 95.75 230 ILE A C 1
ATOM 1810 O O . ILE A 1 230 ? 7.940 0.456 -20.981 1.00 95.75 230 ILE A O 1
ATOM 1814 N N . LYS A 1 231 ? 9.534 1.934 -21.578 1.00 93.62 231 LYS A N 1
ATOM 1815 C CA . LYS A 1 231 ? 9.699 2.579 -20.262 1.00 93.62 231 LYS A CA 1
ATOM 1816 C C . LYS A 1 231 ? 8.379 2.913 -19.563 1.00 93.62 231 LYS A C 1
ATOM 1818 O O . LYS A 1 231 ? 8.256 2.640 -18.378 1.00 93.62 231 LYS A O 1
ATOM 1823 N N . ASP A 1 232 ? 7.380 3.416 -20.287 1.00 90.75 232 ASP A N 1
ATOM 1824 C CA . ASP A 1 232 ? 6.098 3.851 -19.714 1.00 90.75 232 ASP A CA 1
ATOM 1825 C C . ASP A 1 232 ? 5.123 2.689 -19.460 1.00 90.75 232 ASP A C 1
ATOM 1827 O O . ASP A 1 232 ? 4.084 2.879 -18.840 1.00 90.75 232 ASP A O 1
ATOM 1831 N N . LYS A 1 233 ? 5.464 1.473 -19.905 1.00 94.44 233 LYS A N 1
ATOM 1832 C CA . LYS A 1 233 ? 4.628 0.267 -19.791 1.00 94.44 233 LYS A CA 1
ATOM 1833 C C . LYS A 1 233 ? 5.064 -0.689 -18.681 1.00 94.44 233 LYS A C 1
ATOM 1835 O O . LYS A 1 233 ? 4.495 -1.769 -18.577 1.00 94.44 233 LYS A O 1
ATOM 1840 N N . ILE A 1 234 ? 6.139 -0.362 -17.959 1.00 95.62 234 ILE A N 1
ATOM 1841 C CA . ILE A 1 234 ? 6.816 -1.278 -17.021 1.00 95.62 234 ILE A CA 1
ATOM 1842 C C . ILE A 1 234 ? 7.108 -0.657 -15.651 1.00 95.62 234 ILE A C 1
ATOM 1844 O O . ILE A 1 234 ? 7.748 -1.287 -14.805 1.00 95.62 234 ILE A O 1
ATOM 1848 N N . ARG A 1 235 ? 6.676 0.590 -15.421 1.00 91.75 235 ARG A N 1
ATOM 1849 C CA . ARG A 1 235 ? 7.027 1.361 -14.216 1.00 91.75 235 ARG A CA 1
ATOM 1850 C C . ARG A 1 235 ? 6.414 0.760 -12.956 1.00 91.75 235 ARG A C 1
ATOM 1852 O O . ARG A 1 235 ? 7.093 0.722 -11.928 1.00 91.75 235 ARG A O 1
ATOM 1859 N N . HIS A 1 236 ? 5.195 0.227 -13.035 1.00 95.62 236 HIS A N 1
ATOM 1860 C CA . HIS A 1 236 ? 4.542 -0.407 -11.895 1.00 95.62 236 HIS A CA 1
ATOM 1861 C C . HIS A 1 236 ? 5.241 -1.729 -11.533 1.00 95.62 236 HIS A C 1
ATOM 1863 O O . HIS A 1 236 ? 5.479 -2.011 -10.355 1.00 95.62 236 HIS A O 1
ATOM 1869 N N . TYR A 1 237 ? 5.656 -2.518 -12.531 1.00 96.75 237 TYR A N 1
ATOM 1870 C CA . TYR A 1 237 ? 6.439 -3.738 -12.312 1.00 96.75 237 TYR A CA 1
ATOM 1871 C C . TYR A 1 237 ? 7.803 -3.454 -11.680 1.00 96.75 237 TYR A C 1
ATOM 1873 O O . TYR A 1 237 ? 8.192 -4.124 -10.714 1.00 96.75 237 TYR A O 1
ATOM 1881 N N . LEU A 1 238 ? 8.529 -2.452 -12.189 1.00 95.00 238 LEU A N 1
ATOM 1882 C CA . LEU A 1 238 ? 9.810 -2.043 -11.610 1.00 95.00 238 LEU A CA 1
ATOM 1883 C C . LEU A 1 238 ? 9.637 -1.592 -10.163 1.00 95.00 238 LEU A C 1
ATOM 1885 O O . LEU A 1 238 ? 10.392 -2.045 -9.301 1.00 95.00 238 LEU A O 1
ATOM 1889 N N . SER A 1 239 ? 8.614 -0.780 -9.888 1.00 93.38 239 SER A N 1
ATOM 1890 C CA . SER A 1 239 ? 8.255 -0.375 -8.534 1.00 93.38 239 SER A CA 1
ATOM 1891 C C . SER A 1 239 ? 8.051 -1.608 -7.642 1.00 93.38 239 SER A C 1
ATOM 1893 O O . SER A 1 239 ? 8.838 -1.842 -6.728 1.00 93.38 239 SER A O 1
ATOM 1895 N N . MET A 1 240 ? 7.103 -2.497 -7.956 1.00 94.12 240 MET A N 1
ATOM 1896 C CA . MET A 1 240 ? 6.772 -3.659 -7.111 1.00 94.12 240 MET A CA 1
ATOM 1897 C C . MET A 1 240 ? 7.942 -4.618 -6.836 1.00 94.12 240 MET A C 1
ATOM 1899 O O . MET A 1 240 ? 7.964 -5.300 -5.800 1.00 94.12 240 MET A O 1
ATOM 1903 N N . THR A 1 241 ? 8.912 -4.677 -7.751 1.00 95.06 241 THR A N 1
ATOM 1904 C CA . THR A 1 241 ? 10.092 -5.550 -7.670 1.00 95.06 241 THR A CA 1
ATOM 1905 C C . THR A 1 241 ? 11.326 -4.882 -7.064 1.00 95.06 241 THR A C 1
ATOM 1907 O O . THR A 1 241 ? 12.351 -5.548 -6.915 1.00 95.06 241 THR A O 1
ATOM 1910 N N . ASN A 1 242 ? 11.254 -3.608 -6.668 1.00 94.38 242 ASN A N 1
ATOM 1911 C CA . ASN A 1 242 ? 12.381 -2.893 -6.076 1.00 94.38 242 ASN A CA 1
ATOM 1912 C C . ASN A 1 242 ? 12.766 -3.474 -4.697 1.00 94.38 242 ASN A C 1
ATOM 1914 O O . ASN A 1 242 ? 11.985 -3.361 -3.743 1.00 94.38 242 ASN A O 1
ATOM 1918 N N . PRO A 1 243 ? 13.975 -4.052 -4.527 1.00 94.50 243 PRO A N 1
ATOM 1919 C CA . PRO A 1 243 ? 14.384 -4.664 -3.262 1.00 94.50 243 PRO A CA 1
ATOM 1920 C C . PRO A 1 243 ? 14.473 -3.685 -2.092 1.00 94.50 243 PRO A C 1
ATOM 1922 O O . PRO A 1 243 ? 14.308 -4.094 -0.941 1.00 94.50 243 PRO A O 1
ATOM 1925 N N . ALA A 1 244 ? 14.714 -2.403 -2.367 1.00 92.12 244 ALA A N 1
ATOM 1926 C CA . ALA A 1 244 ? 14.807 -1.382 -1.338 1.00 92.12 244 ALA A CA 1
ATOM 1927 C C . ALA A 1 244 ? 13.444 -0.988 -0.770 1.00 92.12 244 ALA A C 1
ATOM 1929 O O . ALA A 1 244 ? 13.395 -0.351 0.277 1.00 92.12 244 ALA A O 1
ATOM 1930 N N . GLN A 1 245 ? 12.333 -1.345 -1.415 1.00 90.94 245 GLN A N 1
ATOM 1931 C CA . GLN A 1 245 ? 11.032 -0.872 -0.969 1.00 90.94 245 GLN A CA 1
ATOM 1932 C C . GLN A 1 245 ? 10.650 -1.382 0.419 1.00 90.94 245 GLN A C 1
ATOM 1934 O O . GLN A 1 245 ? 10.559 -2.596 0.630 1.00 90.94 245 GLN A O 1
ATOM 1939 N N . ASN A 1 246 ? 10.378 -0.450 1.342 1.00 93.06 246 ASN A N 1
ATOM 1940 C CA . ASN A 1 246 ? 10.182 -0.775 2.759 1.00 93.06 246 ASN A CA 1
ATOM 1941 C C . ASN A 1 246 ? 9.169 0.107 3.518 1.00 93.06 246 ASN A C 1
ATOM 1943 O O . ASN A 1 246 ? 9.005 -0.063 4.726 1.00 93.06 246 ASN A O 1
ATOM 1947 N N . SER A 1 247 ? 8.484 1.036 2.849 1.00 94.38 247 SER A N 1
ATOM 1948 C CA . SER A 1 247 ? 7.410 1.824 3.463 1.00 94.38 247 SER A CA 1
ATOM 1949 C C . SER A 1 247 ? 6.279 2.030 2.473 1.00 94.38 247 SER A C 1
ATOM 1951 O O . SER A 1 247 ? 6.451 2.765 1.506 1.00 94.38 2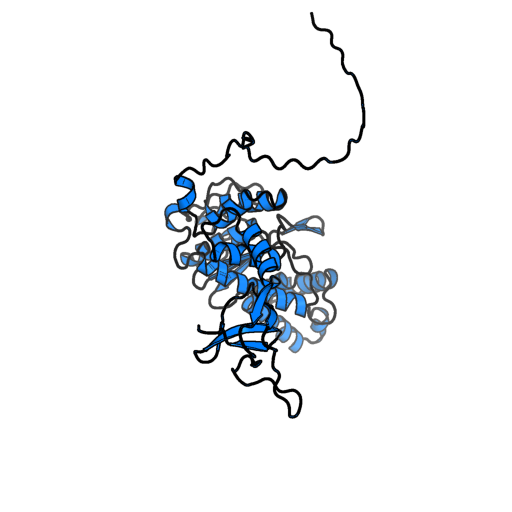47 SER A O 1
ATOM 1953 N N . ILE A 1 248 ? 5.158 1.343 2.695 1.00 96.38 248 ILE A N 1
ATOM 1954 C CA . ILE A 1 248 ? 4.037 1.317 1.751 1.00 96.38 248 ILE A CA 1
ATOM 1955 C C . ILE A 1 248 ? 2.693 1.574 2.429 1.00 96.38 248 ILE A C 1
ATOM 1957 O O . ILE A 1 248 ? 2.520 1.285 3.615 1.00 96.38 248 ILE A O 1
ATOM 1961 N N . GLY A 1 249 ? 1.723 2.022 1.647 1.00 97.94 249 GLY A N 1
ATOM 1962 C CA . GLY A 1 249 ? 0.306 2.063 1.973 1.00 97.94 249 GLY A CA 1
ATOM 1963 C C . GLY A 1 249 ? -0.504 1.533 0.804 1.00 97.94 249 GLY A C 1
ATOM 1964 O O . GLY A 1 249 ? -0.072 1.640 -0.334 1.00 97.94 249 GLY A O 1
ATOM 1965 N N . ALA A 1 250 ? -1.650 0.917 1.079 1.00 98.06 250 ALA A N 1
ATOM 1966 C CA . ALA A 1 250 ? -2.529 0.390 0.040 1.00 98.06 250 ALA A CA 1
ATOM 1967 C C . ALA A 1 250 ? -3.975 0.748 0.365 1.00 98.06 250 ALA A C 1
ATOM 1969 O O . ALA A 1 250 ? -4.412 0.579 1.509 1.00 98.06 250 ALA A O 1
ATOM 1970 N N . ALA A 1 251 ? -4.720 1.191 -0.642 1.00 98.31 251 ALA A N 1
ATOM 1971 C CA . ALA A 1 251 ? -6.128 1.524 -0.510 1.00 98.31 251 ALA A CA 1
ATOM 1972 C C . ALA A 1 251 ? -6.919 1.176 -1.776 1.00 98.31 251 ALA A C 1
ATOM 1974 O O . ALA A 1 251 ? -6.358 0.895 -2.836 1.00 98.31 251 ALA A O 1
ATOM 1975 N N . ARG A 1 252 ? -8.247 1.166 -1.633 1.00 96.88 252 ARG A N 1
ATOM 1976 C CA . ARG A 1 252 ? -9.206 0.931 -2.716 1.00 96.88 252 ARG A CA 1
ATOM 1977 C C . ARG A 1 252 ? -10.418 1.831 -2.545 1.00 96.88 252 ARG A C 1
ATOM 1979 O O . ARG A 1 252 ? -10.904 1.927 -1.428 1.00 96.88 252 ARG A O 1
ATOM 1986 N N . ALA A 1 253 ? -10.957 2.381 -3.623 1.00 96.25 253 ALA A N 1
ATOM 1987 C CA . ALA A 1 253 ? -12.228 3.099 -3.648 1.00 96.25 253 ALA A CA 1
ATOM 1988 C C . ALA A 1 253 ? -13.014 2.686 -4.897 1.00 96.25 253 ALA A C 1
ATOM 1990 O O . ALA A 1 253 ? -12.515 2.811 -6.011 1.00 96.25 253 ALA A O 1
ATOM 1991 N N . GLY A 1 254 ? -14.234 2.173 -4.737 1.00 90.38 254 GLY A N 1
ATOM 1992 C CA . GLY A 1 254 ? -14.997 1.601 -5.851 1.00 90.38 254 GLY A CA 1
ATOM 1993 C C . GLY A 1 254 ? -14.181 0.557 -6.629 1.00 90.38 254 GLY A C 1
ATOM 1994 O O . GLY A 1 254 ? -13.759 -0.454 -6.059 1.00 90.38 254 GLY A O 1
ATOM 1995 N N . ASN A 1 255 ? -13.953 0.830 -7.917 1.00 91.88 255 ASN A N 1
ATOM 1996 C CA . ASN A 1 255 ? -13.112 0.022 -8.809 1.00 91.88 255 ASN A CA 1
ATOM 1997 C C . ASN A 1 255 ? -11.657 0.509 -8.902 1.00 91.88 255 ASN A C 1
ATOM 1999 O O . ASN A 1 255 ? -10.858 -0.140 -9.571 1.00 91.88 255 ASN A O 1
ATOM 2003 N N . ASN A 1 256 ? -11.319 1.619 -8.248 1.00 96.19 256 ASN A N 1
ATOM 2004 C CA . ASN A 1 256 ? -10.004 2.247 -8.280 1.00 96.19 256 ASN A CA 1
ATOM 2005 C C . ASN A 1 256 ? -9.187 1.887 -7.038 1.00 96.19 256 ASN A C 1
ATOM 2007 O O . ASN A 1 256 ? -9.717 1.498 -5.991 1.00 96.19 256 ASN A O 1
ATOM 2011 N N . SER A 1 257 ? -7.873 2.016 -7.146 1.00 96.69 257 SER A N 1
ATOM 2012 C CA . SER A 1 257 ? -6.952 1.662 -6.072 1.00 96.69 257 SER A CA 1
ATOM 2013 C C . SER A 1 257 ? -5.600 2.321 -6.251 1.00 96.69 257 SER A C 1
ATOM 2015 O O . SER A 1 257 ? -5.179 2.535 -7.386 1.00 96.69 257 SER A O 1
ATOM 2017 N N . SER A 1 258 ? -4.927 2.557 -5.129 1.00 97.88 258 SER A N 1
ATOM 2018 C CA . SER A 1 258 ? -3.558 3.058 -5.090 1.00 97.88 258 SER A CA 1
ATOM 2019 C C . SER A 1 258 ? -2.685 2.242 -4.136 1.00 97.88 258 SER A C 1
ATOM 2021 O O . SER A 1 258 ? -3.162 1.740 -3.102 1.00 97.88 258 SER A O 1
ATOM 2023 N N . ILE A 1 259 ? -1.401 2.131 -4.485 1.00 97.69 259 ILE A N 1
ATOM 2024 C CA . ILE A 1 259 ? -0.309 1.815 -3.566 1.00 97.69 259 ILE A CA 1
ATOM 2025 C C . ILE A 1 259 ? 0.679 2.973 -3.583 1.00 97.69 259 ILE A C 1
ATOM 2027 O O . ILE A 1 259 ? 1.316 3.243 -4.600 1.00 97.69 259 ILE A O 1
ATOM 2031 N N . ASP A 1 260 ? 0.870 3.558 -2.410 1.00 95.94 260 ASP A N 1
ATOM 2032 C CA . ASP A 1 260 ? 1.748 4.697 -2.188 1.00 95.94 260 ASP A CA 1
ATOM 2033 C C . ASP A 1 260 ? 2.971 4.246 -1.402 1.00 95.94 260 ASP A C 1
ATOM 2035 O O . ASP A 1 260 ? 2.884 3.438 -0.466 1.00 95.94 260 ASP A O 1
ATOM 2039 N N . MET A 1 261 ? 4.138 4.741 -1.793 1.00 92.88 261 MET A N 1
ATOM 2040 C CA . MET A 1 261 ? 5.423 4.312 -1.262 1.00 92.88 261 MET A CA 1
ATOM 2041 C C . MET A 1 261 ? 6.189 5.517 -0.742 1.00 92.88 261 MET A C 1
ATOM 2043 O O . MET A 1 261 ? 6.705 6.350 -1.486 1.00 92.88 261 MET A O 1
ATOM 2047 N N . LEU A 1 262 ? 6.317 5.579 0.583 1.00 91.06 262 LEU A N 1
ATOM 2048 C CA . LEU A 1 262 ? 6.962 6.699 1.259 1.00 91.06 262 LEU A CA 1
ATOM 2049 C C . LEU A 1 262 ? 8.438 6.422 1.462 1.00 91.06 262 LEU A C 1
ATOM 2051 O O . LEU A 1 262 ? 8.918 6.073 2.548 1.00 91.06 262 LEU A O 1
ATOM 2055 N N . GLN A 1 263 ? 9.164 6.572 0.368 1.00 87.31 263 GLN A N 1
ATOM 2056 C CA . GLN A 1 263 ? 10.600 6.412 0.332 1.00 87.31 263 GLN A CA 1
ATOM 2057 C C . GLN A 1 263 ? 11.242 7.375 -0.653 1.00 87.31 263 GLN A C 1
ATOM 2059 O O . GLN A 1 263 ? 10.641 7.775 -1.642 1.00 87.31 263 GLN A O 1
ATOM 2064 N N . GLN A 1 264 ? 12.498 7.713 -0.394 1.00 79.31 264 GLN A N 1
ATOM 2065 C CA . GLN A 1 264 ? 13.259 8.612 -1.245 1.00 79.31 264 GLN A CA 1
ATOM 2066 C C . GLN A 1 264 ? 14.677 8.092 -1.429 1.00 79.31 264 GLN A C 1
ATOM 2068 O O . GLN A 1 264 ? 15.304 7.628 -0.475 1.00 79.31 264 GLN A O 1
ATOM 2073 N N . LEU A 1 265 ? 15.199 8.207 -2.647 1.00 79.38 265 LEU A N 1
ATOM 2074 C CA . LEU A 1 265 ? 16.610 7.982 -2.919 1.00 79.38 265 LEU A CA 1
ATOM 2075 C C . LEU A 1 265 ? 17.394 9.259 -2.586 1.00 79.38 265 LEU A C 1
ATOM 2077 O O . LEU A 1 265 ? 17.195 10.295 -3.212 1.00 79.38 265 LEU A O 1
ATOM 2081 N N . TYR A 1 266 ? 18.288 9.188 -1.601 1.00 77.00 266 TYR A N 1
ATOM 2082 C CA . TYR A 1 266 ? 19.160 10.291 -1.198 1.00 77.00 266 TYR A CA 1
ATOM 2083 C C . TYR A 1 266 ? 20.610 9.803 -1.143 1.00 77.00 266 TYR A C 1
ATOM 2085 O O . TYR A 1 266 ? 20.917 8.856 -0.416 1.00 77.00 266 TYR A O 1
ATOM 2093 N N . ASN A 1 267 ? 21.501 10.418 -1.928 1.00 81.31 267 ASN A N 1
ATOM 2094 C CA . ASN A 1 267 ? 22.911 10.018 -2.070 1.00 81.31 267 ASN A CA 1
ATOM 2095 C C . ASN A 1 267 ? 23.088 8.503 -2.310 1.00 81.31 267 ASN A C 1
ATOM 2097 O O . ASN A 1 267 ? 23.886 7.838 -1.649 1.00 81.31 267 ASN A O 1
ATOM 2101 N N . GLY A 1 268 ? 22.278 7.934 -3.211 1.00 76.88 268 GLY A N 1
ATOM 2102 C CA . GLY A 1 268 ? 22.321 6.508 -3.560 1.00 76.88 268 GLY A CA 1
ATOM 2103 C C . GLY A 1 268 ? 21.780 5.552 -2.488 1.00 76.88 268 GLY A C 1
ATOM 2104 O O . GLY A 1 268 ? 21.867 4.338 -2.664 1.00 76.88 268 GLY A O 1
ATOM 2105 N N . LYS A 1 269 ? 21.210 6.062 -1.388 1.00 82.62 269 LYS A N 1
ATOM 2106 C CA . LYS A 1 269 ? 20.596 5.258 -0.322 1.00 82.62 269 LYS A CA 1
ATOM 2107 C C . LYS A 1 269 ? 19.117 5.581 -0.180 1.00 82.62 269 LYS A C 1
ATOM 2109 O O . LYS A 1 269 ? 18.723 6.745 -0.172 1.00 82.62 269 LYS A O 1
ATOM 2114 N N . TYR A 1 270 ? 18.300 4.547 -0.017 1.00 84.81 270 TYR A N 1
ATOM 2115 C CA . TYR A 1 270 ? 16.882 4.734 0.255 1.00 84.81 270 TYR A CA 1
ATOM 2116 C C . TYR A 1 270 ? 16.658 5.162 1.707 1.00 84.81 270 TYR A C 1
ATOM 2118 O O . TYR A 1 270 ? 17.150 4.539 2.649 1.00 84.81 270 TYR A O 1
ATOM 2126 N N . ARG A 1 271 ? 15.893 6.237 1.879 1.00 86.06 271 ARG A N 1
ATOM 2127 C CA . ARG A 1 271 ? 15.334 6.682 3.153 1.00 86.06 271 ARG A CA 1
ATOM 2128 C C . ARG A 1 271 ? 13.856 6.328 3.168 1.00 86.06 271 ARG A C 1
ATOM 2130 O O . ARG A 1 271 ? 13.128 6.719 2.265 1.00 86.06 271 ARG A O 1
ATOM 2137 N N . HIS A 1 272 ? 13.423 5.595 4.188 1.00 88.25 272 HIS A N 1
ATOM 2138 C CA . HIS A 1 272 ? 12.034 5.159 4.338 1.00 88.25 272 HIS A CA 1
ATOM 2139 C C . HIS A 1 272 ? 11.337 5.991 5.404 1.00 88.25 272 HIS A C 1
ATOM 2141 O O . HIS A 1 272 ? 11.834 6.107 6.528 1.00 88.25 272 HIS A O 1
ATOM 2147 N N . MET A 1 273 ? 10.177 6.537 5.068 1.00 87.19 273 MET A N 1
ATOM 2148 C CA . MET A 1 273 ? 9.421 7.417 5.948 1.00 87.19 273 MET A CA 1
ATOM 2149 C C . MET A 1 273 ? 8.252 6.657 6.559 1.00 87.19 273 MET A C 1
ATOM 2151 O O . MET A 1 273 ? 7.478 6.020 5.853 1.00 87.19 273 MET A O 1
ATOM 2155 N N . TYR A 1 274 ? 8.151 6.702 7.887 1.00 89.88 274 TYR A N 1
ATOM 2156 C CA . TYR A 1 274 ? 7.089 6.052 8.664 1.00 89.88 274 TYR A CA 1
ATOM 2157 C C . TYR A 1 274 ? 6.902 4.523 8.453 1.00 89.88 274 TYR A C 1
ATOM 2159 O O . TYR A 1 274 ? 5.768 4.054 8.441 1.00 89.88 274 TYR A O 1
ATOM 2167 N N . PRO A 1 275 ? 7.959 3.688 8.321 1.00 89.25 275 PRO A N 1
ATOM 2168 C CA . PRO A 1 275 ? 7.799 2.238 8.166 1.00 89.25 275 PRO A CA 1
ATOM 2169 C C . PRO A 1 275 ? 7.421 1.574 9.512 1.00 89.25 275 PRO A C 1
ATOM 2171 O O . PRO A 1 275 ? 8.276 1.063 10.247 1.00 89.25 275 PRO A O 1
ATOM 2174 N N . SER A 1 276 ? 6.135 1.616 9.863 1.00 91.69 276 SER A N 1
ATOM 2175 C CA . SER A 1 276 ? 5.655 1.463 11.245 1.00 91.69 276 SER A CA 1
ATOM 2176 C C . SER A 1 276 ? 5.217 0.052 11.638 1.00 91.69 276 SER A C 1
ATOM 2178 O O . SER A 1 276 ? 5.488 -0.385 12.760 1.00 91.69 276 SER A O 1
ATOM 2180 N N . PHE A 1 277 ? 4.543 -0.677 10.749 1.00 96.25 277 PHE A N 1
ATOM 2181 C CA . PHE A 1 277 ? 3.955 -1.988 11.055 1.00 96.25 277 PHE A CA 1
ATOM 2182 C C . PHE A 1 277 ? 4.474 -3.057 10.104 1.00 96.25 277 PHE A C 1
ATOM 2184 O O . PHE A 1 277 ? 4.677 -2.800 8.924 1.00 96.25 277 PHE A O 1
ATOM 2191 N N . THR A 1 278 ? 4.642 -4.296 10.565 1.00 96.81 278 THR A N 1
ATOM 2192 C CA . THR A 1 278 ? 4.698 -5.405 9.600 1.00 96.81 278 THR A CA 1
ATOM 2193 C C . THR A 1 278 ? 3.332 -5.555 8.928 1.00 96.81 278 THR A C 1
ATOM 2195 O O . THR A 1 278 ? 2.304 -5.249 9.537 1.00 96.81 278 THR A O 1
ATOM 2198 N N . ILE A 1 279 ? 3.291 -6.086 7.701 1.00 96.44 279 ILE A N 1
ATOM 2199 C CA . ILE A 1 279 ? 2.021 -6.371 7.007 1.00 96.44 279 ILE A CA 1
ATOM 2200 C C . ILE A 1 279 ? 1.089 -7.213 7.895 1.00 96.44 279 ILE A C 1
ATOM 2202 O O . ILE A 1 279 ? -0.094 -6.913 8.026 1.00 96.44 279 ILE A O 1
ATOM 2206 N N . ALA A 1 280 ? 1.623 -8.227 8.583 1.00 93.69 280 ALA A N 1
ATOM 2207 C CA . ALA A 1 280 ? 0.838 -9.074 9.479 1.00 93.69 280 ALA A CA 1
ATOM 2208 C C . ALA A 1 280 ? 0.248 -8.304 10.676 1.00 93.69 280 ALA A C 1
ATOM 2210 O O . ALA A 1 280 ? -0.912 -8.528 11.029 1.00 93.69 280 ALA A O 1
ATOM 2211 N N . GLN A 1 281 ? 1.022 -7.400 11.288 1.00 94.62 281 GLN A N 1
ATOM 2212 C CA . GLN A 1 281 ? 0.539 -6.542 12.375 1.00 94.62 281 GLN A CA 1
ATOM 2213 C C . GLN A 1 281 ? -0.562 -5.602 11.884 1.00 94.62 281 GLN A C 1
ATOM 2215 O O . GLN A 1 281 ? -1.616 -5.537 12.509 1.00 94.62 281 GLN A O 1
ATOM 2220 N N . TYR A 1 282 ? -0.354 -4.932 10.748 1.00 97.19 282 TYR A N 1
ATOM 2221 C CA . TYR A 1 282 ? -1.340 -4.020 10.171 1.00 97.19 282 TYR A CA 1
ATOM 2222 C C . TYR A 1 282 ? -2.659 -4.733 9.846 1.00 97.19 282 TYR A C 1
ATOM 2224 O O . TYR A 1 282 ? -3.716 -4.320 10.320 1.00 97.19 282 TYR A O 1
ATOM 2232 N N . LYS A 1 283 ? -2.599 -5.867 9.132 1.00 96.06 283 LYS A N 1
ATOM 2233 C CA . LYS A 1 283 ? -3.785 -6.682 8.823 1.00 96.06 283 LYS A CA 1
ATOM 2234 C C . LYS A 1 283 ? -4.530 -7.110 10.085 1.00 96.06 283 LYS A C 1
ATOM 2236 O O . LYS A 1 283 ? -5.757 -7.105 10.108 1.00 96.06 283 LYS A O 1
ATOM 2241 N N . GLN A 1 284 ? -3.804 -7.503 11.136 1.00 92.19 284 GLN A N 1
ATOM 2242 C CA . GLN A 1 284 ? -4.424 -7.857 12.411 1.00 92.19 284 GLN A CA 1
ATOM 2243 C C . GLN A 1 284 ? -5.149 -6.655 13.023 1.00 92.19 284 GLN A C 1
ATOM 2245 O O . GLN A 1 284 ? -6.298 -6.808 13.434 1.00 92.19 284 GLN A O 1
ATOM 2250 N N . SER A 1 285 ? -4.512 -5.485 13.064 1.00 92.62 285 SER A N 1
ATOM 2251 C CA . SER A 1 285 ? -5.117 -4.262 13.595 1.00 92.62 285 SER A CA 1
ATOM 2252 C C . SER A 1 285 ? -6.385 -3.882 12.831 1.00 92.62 285 SER A C 1
ATOM 2254 O O . SER A 1 285 ? -7.410 -3.652 13.465 1.00 92.62 285 SER A O 1
ATOM 2256 N N . VAL A 1 286 ? -6.356 -3.899 11.493 1.00 95.19 286 VAL A N 1
ATOM 2257 C CA . VAL A 1 286 ? -7.529 -3.583 10.658 1.00 95.19 286 VAL A CA 1
ATOM 2258 C C . VAL A 1 286 ? -8.671 -4.568 10.905 1.00 95.19 286 VAL A C 1
ATOM 2260 O O . VAL A 1 286 ? -9.769 -4.144 11.243 1.00 95.19 286 VAL A O 1
ATOM 2263 N N . ASN A 1 287 ? -8.416 -5.880 10.828 1.00 92.12 287 ASN A N 1
ATOM 2264 C CA . ASN A 1 287 ? -9.455 -6.891 11.068 1.00 92.12 287 ASN A CA 1
ATOM 2265 C C . ASN A 1 287 ? -10.083 -6.762 12.465 1.00 92.12 287 ASN A C 1
ATOM 2267 O O . ASN A 1 287 ? -11.283 -6.957 12.632 1.00 92.12 287 ASN A O 1
ATOM 2271 N N . SER A 1 288 ? -9.269 -6.445 13.473 1.00 87.88 288 SER A N 1
ATOM 2272 C CA . SER A 1 288 ? -9.740 -6.325 14.858 1.00 87.88 288 SER A CA 1
ATOM 2273 C C . SER A 1 288 ? -10.576 -5.067 15.057 1.00 87.88 288 SER A C 1
ATOM 2275 O O . SER A 1 288 ? -11.604 -5.112 15.723 1.00 87.88 288 SER A O 1
ATOM 2277 N N . TYR A 1 289 ? -10.171 -3.965 14.426 1.00 89.50 289 TYR A N 1
ATOM 2278 C CA . TYR A 1 289 ? -10.950 -2.736 14.414 1.00 89.50 289 TYR A CA 1
ATOM 2279 C C . TYR A 1 289 ? -12.286 -2.908 13.688 1.00 89.50 289 TYR A C 1
ATOM 2281 O O . TYR A 1 289 ? -13.311 -2.477 14.194 1.00 89.50 289 TYR A O 1
ATOM 2289 N N . ILE A 1 290 ? -12.301 -3.588 12.539 1.00 89.38 290 ILE A N 1
ATOM 2290 C CA . ILE A 1 290 ? -13.533 -3.849 11.779 1.00 89.38 290 ILE A CA 1
ATOM 2291 C C . ILE A 1 290 ? -14.499 -4.738 12.567 1.00 89.38 290 ILE A C 1
ATOM 2293 O O . ILE A 1 290 ? -15.707 -4.520 12.511 1.00 89.38 290 ILE A O 1
ATOM 2297 N N . ALA A 1 291 ? -13.984 -5.723 13.309 1.00 86.25 291 ALA A N 1
ATOM 2298 C CA . ALA A 1 291 ? -14.810 -6.574 14.159 1.00 86.25 291 ALA A CA 1
ATOM 2299 C C . ALA A 1 291 ? -15.425 -5.795 15.331 1.00 86.25 291 ALA A C 1
ATOM 2301 O O . ALA A 1 291 ? -16.601 -5.984 15.633 1.00 86.25 291 ALA A O 1
ATOM 2302 N N . ASN A 1 292 ? -14.643 -4.906 15.953 1.00 83.12 292 ASN A N 1
ATOM 2303 C CA . ASN A 1 292 ? -15.035 -4.163 17.148 1.00 83.12 292 ASN A CA 1
ATOM 2304 C C . ASN A 1 292 ? -14.764 -2.651 16.995 1.00 83.12 292 ASN A C 1
ATOM 2306 O O . ASN A 1 292 ? -13.931 -2.084 17.715 1.00 83.12 292 ASN A O 1
ATOM 2310 N N . PRO A 1 293 ? -15.480 -1.957 16.092 1.00 81.19 293 PRO A N 1
ATOM 2311 C CA . PRO A 1 293 ? -15.195 -0.571 15.735 1.00 81.19 293 PRO A CA 1
ATOM 2312 C C . PRO A 1 293 ? -15.527 0.416 16.844 1.00 81.19 293 PRO A C 1
ATOM 2314 O O . PRO A 1 293 ? -15.203 1.577 16.693 1.00 81.19 293 PRO A O 1
ATOM 2317 N N . GLU A 1 294 ? -16.066 -0.005 17.990 1.00 78.25 294 GLU A N 1
ATOM 2318 C CA . GLU A 1 294 ? -16.315 0.838 19.174 1.00 78.25 294 GLU A CA 1
ATOM 2319 C C . GLU A 1 294 ? -15.314 0.585 20.324 1.00 78.25 294 GLU A C 1
ATOM 2321 O O . GLU A 1 294 ? -15.222 1.380 21.255 1.00 78.25 294 GLU A O 1
ATOM 2326 N N . GLU A 1 295 ? -14.504 -0.481 20.261 1.00 71.31 295 GLU A N 1
ATOM 2327 C CA . GLU A 1 295 ? -13.546 -0.808 21.325 1.00 71.31 295 GLU A CA 1
ATOM 2328 C C . GLU A 1 295 ? -12.317 0.115 21.307 1.00 71.31 295 GLU A C 1
ATOM 2330 O O . GLU A 1 295 ? -11.607 0.243 20.304 1.00 71.31 295 GLU A O 1
ATOM 2335 N N . THR A 1 296 ? -12.014 0.722 22.456 1.00 63.19 296 THR A N 1
ATOM 2336 C CA . THR A 1 296 ? -10.872 1.634 22.635 1.00 63.19 296 THR A CA 1
ATOM 2337 C C . THR A 1 296 ? -9.515 0.924 22.604 1.00 63.19 296 THR A C 1
ATOM 2339 O O . THR A 1 296 ? -8.538 1.522 22.167 1.00 63.19 296 THR A O 1
ATOM 2342 N N . ASN A 1 297 ? -9.460 -0.363 22.974 1.00 66.31 297 ASN A N 1
ATOM 2343 C CA . ASN A 1 297 ? -8.235 -1.175 23.060 1.00 66.31 297 ASN A CA 1
ATOM 2344 C C . ASN A 1 297 ? -8.243 -2.377 22.095 1.00 66.31 297 ASN A C 1
ATOM 2346 O O . ASN A 1 297 ? -7.807 -3.477 22.449 1.00 66.31 297 ASN A O 1
ATOM 2350 N N . PHE A 1 298 ? -8.740 -2.189 20.870 1.00 68.75 298 PHE A N 1
ATOM 2351 C CA . PHE A 1 298 ? -8.939 -3.282 19.908 1.00 68.75 298 PHE A CA 1
ATOM 2352 C C . PHE A 1 298 ? -7.652 -4.067 19.573 1.00 68.75 298 PHE A C 1
ATOM 2354 O O . PHE A 1 298 ? -7.726 -5.258 19.277 1.00 68.75 298 PHE A O 1
ATOM 2361 N N . ILE A 1 299 ? -6.454 -3.469 19.673 1.00 61.56 299 ILE A N 1
ATOM 2362 C CA . ILE A 1 299 ? -5.181 -4.202 19.513 1.00 61.56 299 ILE A CA 1
ATOM 2363 C C . ILE A 1 299 ? -4.933 -5.162 20.680 1.00 61.56 299 ILE A C 1
ATOM 2365 O O . ILE A 1 299 ? -4.501 -6.298 20.465 1.00 61.56 299 ILE A O 1
ATOM 2369 N N . GLN A 1 300 ? -5.195 -4.740 21.917 1.00 62.50 300 GLN A N 1
ATOM 2370 C CA . GLN A 1 300 ? -5.035 -5.601 23.087 1.00 62.50 300 GLN A CA 1
ATOM 2371 C C . GLN A 1 300 ? -6.096 -6.710 23.086 1.00 62.50 300 GLN A C 1
ATOM 2373 O O . GLN A 1 300 ? -5.765 -7.869 23.329 1.00 62.50 300 GLN A O 1
ATOM 2378 N N . ALA A 1 301 ? -7.335 -6.397 22.692 1.00 55.03 301 ALA A N 1
ATOM 2379 C CA . ALA A 1 301 ? -8.385 -7.389 22.450 1.00 55.03 301 ALA A CA 1
ATOM 2380 C C . ALA A 1 301 ? -7.985 -8.398 21.350 1.00 55.03 301 ALA A C 1
ATOM 2382 O O . ALA A 1 301 ? -8.199 -9.604 21.489 1.00 55.03 301 ALA A O 1
ATOM 2383 N N . ALA A 1 302 ? -7.301 -7.950 20.292 1.00 54.81 302 ALA A N 1
ATOM 2384 C CA . ALA A 1 302 ? -6.750 -8.818 19.247 1.00 54.81 302 ALA A CA 1
ATOM 2385 C C . ALA A 1 302 ? -5.617 -9.734 19.741 1.00 54.81 302 ALA A C 1
ATOM 2387 O O . ALA A 1 302 ? -5.476 -10.871 19.283 1.00 54.81 302 ALA A O 1
ATOM 2388 N N . LYS A 1 303 ? -4.767 -9.242 20.649 1.00 56.66 303 LYS A N 1
ATOM 2389 C CA . LYS A 1 303 ? -3.706 -10.039 21.288 1.00 56.66 303 LYS A CA 1
ATOM 2390 C C . LYS A 1 303 ? -4.305 -11.068 22.255 1.00 56.66 303 LYS A C 1
ATOM 2392 O O . LYS A 1 303 ? -3.901 -12.229 22.229 1.00 56.66 303 LYS A O 1
ATOM 2397 N N . ASN A 1 304 ? -5.327 -10.679 23.017 1.00 49.88 304 ASN A N 1
ATOM 2398 C CA . ASN A 1 304 ? -6.045 -11.557 23.943 1.00 49.88 304 ASN A CA 1
ATOM 2399 C C . ASN A 1 304 ? -6.870 -12.629 23.204 1.00 49.88 304 ASN A C 1
ATOM 2401 O O . ASN A 1 304 ? -6.834 -13.794 23.584 1.00 49.88 304 ASN A O 1
ATOM 2405 N N . SER A 1 305 ? -7.500 -12.296 22.074 1.00 45.84 305 SER A N 1
ATOM 2406 C CA . SER A 1 305 ? -8.235 -13.271 21.248 1.00 45.84 305 SER A CA 1
ATOM 2407 C C . SER A 1 305 ? -7.328 -14.275 20.518 1.00 45.84 305 SER A C 1
ATOM 2409 O O . SER A 1 305 ? -7.740 -15.410 20.259 1.00 45.84 305 SER A O 1
ATOM 2411 N N . LYS A 1 306 ? -6.060 -13.928 20.235 1.00 47.00 306 LYS A N 1
ATOM 2412 C CA . LYS A 1 306 ? -5.047 -14.917 19.814 1.00 47.00 306 LYS A CA 1
ATOM 2413 C C . LYS A 1 306 ? -4.691 -15.880 20.952 1.00 47.00 306 LYS A C 1
ATOM 2415 O O . LYS A 1 306 ? -4.561 -17.076 20.681 1.00 47.00 306 LYS A O 1
ATOM 2420 N N . ASN A 1 307 ? -4.634 -15.411 22.200 1.00 40.72 307 ASN A N 1
ATOM 2421 C CA . ASN A 1 307 ? -4.507 -16.287 23.373 1.00 40.72 307 ASN A CA 1
ATOM 2422 C C . ASN A 1 307 ? -5.757 -17.162 23.589 1.00 40.72 307 ASN A C 1
ATOM 2424 O O . ASN A 1 307 ? -5.622 -18.321 23.981 1.00 40.72 307 ASN A O 1
ATOM 2428 N N . ASP A 1 308 ? -6.950 -16.702 23.204 1.00 44.50 308 ASP A N 1
ATOM 2429 C CA . ASP A 1 308 ? -8.175 -17.518 23.251 1.00 44.50 308 ASP A CA 1
ATOM 2430 C C . ASP A 1 308 ? -8.216 -18.645 22.209 1.00 44.50 308 ASP A C 1
ATOM 2432 O O . ASP A 1 308 ? -8.924 -19.642 22.384 1.00 44.50 308 ASP A O 1
ATOM 2436 N N . SER A 1 309 ? -7.425 -18.544 21.135 1.00 46.59 309 SER A N 1
ATOM 2437 C CA . SER A 1 309 ? -7.266 -19.645 20.177 1.00 46.59 309 SER A CA 1
ATOM 2438 C C . SER A 1 309 ? -6.452 -20.820 20.746 1.00 46.59 309 SER A C 1
ATOM 2440 O O . SER A 1 309 ? -6.627 -21.954 20.290 1.00 46.59 309 SER A O 1
ATOM 2442 N N . ALA A 1 310 ? -5.641 -20.568 21.785 1.00 50.88 310 ALA A N 1
ATOM 2443 C CA . ALA A 1 310 ? -4.934 -21.571 22.584 1.00 50.88 310 ALA A CA 1
ATOM 2444 C C . ALA A 1 310 ? -5.648 -21.905 23.913 1.00 50.88 310 ALA A C 1
ATOM 2446 O O . ALA A 1 310 ? -5.372 -22.947 24.515 1.00 50.88 310 ALA A O 1
ATOM 2447 N N . ALA A 1 311 ? -6.591 -21.068 24.362 1.00 64.62 311 ALA A N 1
ATOM 2448 C CA . ALA A 1 311 ? -7.371 -21.317 25.566 1.00 64.62 311 ALA A CA 1
ATOM 2449 C C . ALA A 1 311 ? -8.299 -22.527 25.388 1.00 64.62 311 ALA A C 1
ATOM 2451 O O . ALA A 1 311 ? -9.033 -22.669 24.401 1.00 64.62 311 ALA A O 1
ATOM 2452 N N . TYR A 1 312 ? -8.288 -23.412 26.380 1.00 77.75 312 TYR A N 1
ATOM 2453 C CA . TYR A 1 312 ? -9.167 -24.569 26.448 1.00 77.75 312 TYR A CA 1
ATOM 2454 C C . TYR A 1 312 ? -10.030 -24.498 27.706 1.00 77.75 312 TYR A C 1
ATOM 2456 O O . TYR A 1 312 ? -9.552 -24.159 28.785 1.00 77.75 312 TYR A O 1
ATOM 2464 N N . LYS A 1 313 ? -11.298 -24.891 27.583 1.00 86.00 313 LYS A N 1
ATOM 2465 C CA . LYS A 1 313 ? -12.186 -25.105 28.727 1.00 86.00 313 LYS A CA 1
ATOM 2466 C C . LYS A 1 313 ? -12.123 -26.572 29.129 1.00 86.00 313 LYS A C 1
ATOM 2468 O O . LYS A 1 313 ? -12.284 -27.449 28.281 1.00 86.00 313 LYS A O 1
ATOM 2473 N N . LYS A 1 314 ? -11.887 -26.867 30.409 1.00 88.31 314 LYS A N 1
ATOM 2474 C CA . LYS A 1 314 ? -11.996 -28.242 30.920 1.00 88.31 314 LYS A CA 1
ATOM 2475 C C . LYS A 1 314 ? -13.479 -28.591 31.071 1.00 88.31 314 LYS A C 1
ATOM 2477 O O . LYS A 1 314 ? -14.202 -27.908 31.788 1.00 88.31 314 LYS A O 1
ATOM 2482 N N . ILE A 1 315 ? -13.927 -29.643 30.394 1.00 87.88 315 ILE A N 1
ATOM 2483 C CA . ILE A 1 315 ? -15.306 -30.141 30.456 1.00 87.88 315 ILE A CA 1
ATOM 2484 C C . ILE A 1 315 ? -15.283 -31.543 31.048 1.00 87.88 315 ILE A C 1
ATOM 2486 O O . ILE A 1 315 ? -14.597 -32.423 30.528 1.00 87.88 315 ILE A O 1
ATOM 2490 N N . ARG A 1 316 ? -16.037 -31.762 32.128 1.00 90.56 316 ARG A N 1
ATOM 2491 C CA . ARG A 1 316 ? -16.235 -33.099 32.692 1.00 90.56 316 ARG A CA 1
ATOM 2492 C C . ARG A 1 316 ? -17.314 -33.827 31.897 1.00 90.56 316 ARG A C 1
ATOM 2494 O O . ARG A 1 316 ? -18.421 -33.319 31.738 1.00 90.56 316 ARG A O 1
ATOM 2501 N N . LEU A 1 317 ? -16.998 -35.015 31.395 1.00 89.12 317 LEU A N 1
ATOM 2502 C CA . LEU A 1 317 ? -17.959 -35.833 30.664 1.00 89.12 317 LEU A CA 1
ATOM 2503 C C . LEU A 1 317 ? -18.977 -36.461 31.621 1.00 89.12 317 LEU A C 1
ATOM 2505 O O . LEU A 1 317 ? -18.612 -37.246 32.492 1.00 89.12 317 LEU A O 1
ATOM 2509 N N . THR A 1 318 ? -20.263 -36.176 31.427 1.00 88.12 318 THR A N 1
ATOM 2510 C CA . THR A 1 318 ? -21.359 -36.779 32.210 1.00 88.12 318 THR A CA 1
ATOM 2511 C C . THR A 1 318 ? -21.714 -38.195 31.748 1.00 88.12 318 THR A C 1
ATOM 2513 O O . THR A 1 318 ? -22.253 -38.982 32.522 1.00 88.12 318 THR A O 1
ATOM 2516 N N . ARG A 1 319 ? -21.346 -38.554 30.511 1.00 87.81 319 ARG A N 1
ATOM 2517 C CA . ARG A 1 319 ? -21.533 -39.873 29.884 1.00 87.81 319 ARG A CA 1
ATOM 2518 C C . ARG A 1 319 ? -20.344 -40.238 28.996 1.00 87.81 319 ARG A C 1
ATOM 2520 O O . ARG A 1 319 ? -19.541 -39.372 28.653 1.00 87.81 319 ARG A O 1
ATOM 2527 N N . LYS A 1 320 ? -20.235 -41.514 28.609 1.00 92.88 320 LYS A N 1
ATOM 2528 C CA . LYS A 1 320 ? -19.263 -41.958 27.595 1.00 92.88 320 LYS A CA 1
ATOM 2529 C C . LYS A 1 320 ? -19.480 -41.155 26.308 1.00 92.88 320 LYS A C 1
ATOM 2531 O O . LYS A 1 320 ? -20.613 -41.021 25.848 1.00 92.88 320 LYS A O 1
ATOM 2536 N N . ALA A 1 321 ? -18.405 -40.626 25.731 1.00 93.31 321 ALA A N 1
ATOM 2537 C CA . ALA A 1 321 ? -18.470 -39.796 24.532 1.00 93.31 321 ALA A CA 1
ATOM 2538 C C . ALA A 1 321 ? -17.764 -40.473 23.355 1.00 93.31 321 ALA A C 1
ATOM 2540 O O . ALA A 1 321 ? -16.650 -40.975 23.486 1.00 93.31 321 ALA A O 1
ATOM 2541 N N . PHE A 1 322 ? -18.401 -40.455 22.188 1.00 95.62 322 PHE A N 1
ATOM 2542 C CA . PHE A 1 322 ? -17.770 -40.845 20.930 1.00 95.62 322 PHE A CA 1
ATOM 2543 C C . PHE A 1 322 ? -17.032 -39.656 20.316 1.00 95.62 322 PHE A C 1
ATOM 2545 O O . PHE A 1 322 ? -17.537 -38.530 20.371 1.00 95.62 322 PHE A O 1
ATOM 2552 N N . VAL A 1 323 ? -15.871 -39.909 19.711 1.00 95.62 323 VAL A N 1
ATOM 2553 C CA . VAL A 1 323 ? -15.115 -38.886 18.982 1.00 95.62 323 VAL A CA 1
ATOM 2554 C C . VAL A 1 323 ? -15.504 -38.914 17.504 1.00 95.62 323 VAL A C 1
ATOM 2556 O O . VAL A 1 323 ? -15.544 -39.969 16.873 1.00 95.62 323 VAL A O 1
ATOM 2559 N N . TYR A 1 324 ? -15.793 -37.741 16.954 1.00 96.56 324 TYR A N 1
ATOM 2560 C CA . TYR A 1 324 ? -16.216 -37.514 15.577 1.00 96.56 324 TYR A CA 1
ATOM 2561 C C . TYR A 1 324 ? -15.199 -36.643 14.840 1.00 96.56 324 TYR A C 1
ATOM 2563 O O . TYR A 1 324 ? -14.487 -35.858 15.460 1.00 96.56 324 TYR A O 1
ATOM 2571 N N . ASN A 1 325 ? -15.160 -36.749 13.516 1.00 95.69 325 ASN A N 1
ATOM 2572 C CA . ASN A 1 325 ? -14.400 -35.853 12.651 1.00 95.69 325 ASN A CA 1
ATOM 2573 C C . ASN A 1 325 ? -15.237 -34.644 12.193 1.00 95.69 325 ASN A C 1
ATOM 2575 O O . ASN A 1 325 ? -16.435 -34.557 12.472 1.00 95.69 325 ASN A O 1
ATOM 2579 N N . LYS A 1 326 ? -14.625 -33.723 11.437 1.00 93.44 326 LYS A N 1
ATOM 2580 C CA . LYS A 1 326 ? -15.275 -32.502 10.919 1.00 93.44 326 LYS A CA 1
ATOM 2581 C C . LYS A 1 326 ? -16.488 -32.764 10.015 1.00 93.44 326 LYS A C 1
ATOM 2583 O O . LYS A 1 326 ? -17.304 -31.873 9.824 1.00 93.44 326 LYS A O 1
ATOM 2588 N N . HIS A 1 327 ? -16.627 -33.979 9.480 1.00 93.38 327 HIS A N 1
ATOM 2589 C CA . HIS A 1 327 ? -17.761 -34.404 8.650 1.00 93.38 327 HIS A CA 1
ATOM 2590 C C . HIS A 1 327 ? -18.852 -35.137 9.453 1.00 93.38 327 HIS A C 1
ATOM 2592 O O . HIS A 1 327 ? -19.818 -35.647 8.874 1.00 93.38 327 HIS A O 1
ATOM 2598 N N . GLY A 1 328 ? -18.698 -35.226 10.778 1.00 90.69 328 GLY A N 1
ATOM 2599 C CA . GLY A 1 328 ? -19.630 -35.900 11.679 1.00 90.69 328 GLY A CA 1
ATOM 2600 C C . GLY A 1 328 ? -19.541 -37.428 11.643 1.00 90.69 328 GLY A C 1
ATOM 2601 O O . GLY A 1 328 ? -20.458 -38.085 12.129 1.00 90.69 328 GLY A O 1
ATOM 2602 N N . LYS A 1 329 ? -18.471 -38.005 11.075 1.00 94.75 329 LYS A N 1
ATOM 2603 C CA . LYS A 1 329 ? -18.217 -39.457 11.091 1.00 94.75 329 LYS A CA 1
ATOM 2604 C C . LYS A 1 329 ? -17.398 -39.839 12.326 1.00 94.75 329 LYS A C 1
ATOM 2606 O O . LYS A 1 329 ? -16.574 -39.048 12.775 1.00 94.75 329 LYS A O 1
ATOM 2611 N N . LEU A 1 330 ? -17.615 -41.039 12.863 1.00 95.69 330 LEU A N 1
ATOM 2612 C CA . LEU A 1 330 ? -16.861 -41.561 14.008 1.00 95.69 330 LEU A CA 1
ATOM 2613 C C . LEU A 1 330 ? -15.378 -41.731 13.660 1.00 95.69 330 LEU A C 1
ATOM 2615 O O . LEU A 1 330 ? -15.042 -42.274 12.608 1.00 95.69 330 LEU A O 1
ATOM 2619 N N . VAL A 1 331 ? -14.499 -41.288 14.557 1.00 94.12 331 VAL A N 1
ATOM 2620 C CA . VAL A 1 331 ? -13.055 -41.518 14.453 1.00 94.12 331 VAL A CA 1
ATOM 2621 C C . VAL A 1 331 ? -12.764 -42.946 14.912 1.00 94.12 331 VAL A C 1
ATOM 2623 O O . VAL A 1 331 ? -13.152 -43.337 16.015 1.00 94.12 331 VAL A O 1
ATOM 2626 N N . LYS A 1 332 ? -12.089 -43.729 14.068 1.00 92.06 332 LYS A N 1
ATOM 2627 C CA . LYS A 1 332 ? -11.692 -45.115 14.348 1.00 92.06 332 LYS A CA 1
ATOM 2628 C C . LYS A 1 332 ? -10.171 -45.228 14.476 1.00 92.06 332 LYS A C 1
ATOM 2630 O O . LYS A 1 332 ? -9.444 -44.473 13.836 1.00 92.06 332 LYS A O 1
ATOM 2635 N N . LYS A 1 333 ? -9.707 -46.179 15.285 1.00 82.12 333 LYS A N 1
ATOM 2636 C CA . LYS A 1 333 ? -8.317 -46.647 15.354 1.00 82.12 333 LYS A CA 1
ATOM 2637 C C . LYS A 1 333 ? -8.342 -48.153 15.079 1.00 82.12 333 LYS A C 1
ATOM 2639 O O . LYS A 1 333 ? -8.683 -48.933 15.965 1.00 82.12 333 LYS A O 1
ATOM 2644 N N . GLY A 1 334 ? -8.078 -48.538 13.829 1.00 84.56 334 GLY A N 1
ATOM 2645 C CA . GLY A 1 334 ? -8.326 -49.902 13.350 1.00 84.56 334 GLY A CA 1
ATOM 2646 C C . GLY A 1 334 ? -9.813 -50.268 13.435 1.00 84.56 334 GLY A C 1
ATOM 2647 O O . GLY A 1 334 ? -10.675 -49.480 13.037 1.00 84.56 334 GLY A O 1
ATOM 2648 N N . LEU A 1 335 ? -10.113 -51.437 14.008 1.00 85.88 335 LEU A N 1
ATOM 2649 C CA . LEU A 1 335 ? -11.483 -51.928 14.221 1.00 85.88 335 LEU A CA 1
ATOM 2650 C C . LEU A 1 335 ? -12.224 -51.216 15.369 1.00 85.88 335 LEU A C 1
ATOM 2652 O O . LEU A 1 335 ? -13.444 -51.327 15.482 1.00 85.88 335 LEU A O 1
ATOM 2656 N N . HIS A 1 336 ? -11.527 -50.440 16.203 1.00 88.62 336 HIS A N 1
ATOM 2657 C CA . HIS A 1 336 ? -12.117 -49.820 17.389 1.00 88.62 336 HIS A CA 1
ATOM 2658 C C . HIS A 1 336 ? -12.527 -48.363 17.160 1.00 88.62 336 HIS A C 1
ATOM 2660 O O . HIS A 1 336 ? -11.808 -47.565 16.555 1.00 88.62 336 HIS A O 1
ATOM 2666 N N . ILE A 1 337 ? -13.682 -47.977 17.706 1.00 92.12 337 ILE A N 1
ATOM 2667 C CA . ILE A 1 337 ? -14.154 -46.588 17.700 1.00 92.12 337 ILE A CA 1
ATOM 2668 C C . ILE A 1 337 ? -13.491 -45.819 18.848 1.00 92.12 337 ILE A C 1
ATOM 2670 O O . ILE A 1 337 ? -13.518 -46.258 20.001 1.00 92.12 337 ILE A O 1
ATOM 2674 N N . LYS A 1 338 ? -12.942 -44.634 18.557 1.00 94.25 338 LYS A N 1
ATOM 2675 C CA . LYS A 1 338 ? -12.351 -43.756 19.572 1.00 94.25 338 LYS A CA 1
ATOM 2676 C C . LYS A 1 338 ? -13.450 -43.217 20.490 1.00 94.25 338 LYS A C 1
ATOM 2678 O O . LYS A 1 338 ? -14.366 -42.514 20.053 1.00 94.25 338 LYS A O 1
ATOM 2683 N N . THR A 1 339 ? -13.347 -43.536 21.778 1.00 94.06 339 THR A N 1
ATOM 2684 C CA . THR A 1 339 ? -14.289 -43.089 22.812 1.00 94.06 339 THR A CA 1
ATOM 2685 C C . THR A 1 339 ? -13.557 -42.516 24.019 1.00 94.06 339 THR A C 1
ATOM 2687 O O . THR A 1 339 ? -12.400 -42.843 24.268 1.00 94.06 339 THR A O 1
ATOM 2690 N N . LEU A 1 340 ? -14.236 -41.638 24.755 1.00 92.62 340 LEU A N 1
ATOM 2691 C CA . LEU A 1 340 ? -13.780 -41.055 26.013 1.00 92.62 340 LEU A CA 1
ATOM 2692 C C . LEU A 1 340 ? -14.690 -41.538 27.145 1.00 92.62 340 LEU A C 1
ATOM 2694 O O . LEU A 1 340 ? -15.914 -41.606 26.982 1.00 92.62 340 LEU A O 1
ATOM 2698 N N . LYS A 1 341 ? -14.089 -41.897 28.283 1.00 92.50 341 LYS A N 1
ATOM 2699 C CA . LYS A 1 341 ? -14.800 -42.473 29.429 1.00 92.50 341 LYS A CA 1
ATOM 2700 C C . LYS A 1 341 ? -15.669 -41.419 30.129 1.00 92.50 341 LYS A C 1
ATOM 2702 O O . LYS A 1 341 ? -15.354 -40.229 30.140 1.00 92.50 341 LYS A O 1
ATOM 2707 N N . ARG A 1 342 ? -16.774 -41.868 30.733 1.00 91.88 342 ARG A N 1
ATOM 2708 C CA . ARG A 1 342 ? -17.581 -41.044 31.649 1.00 91.88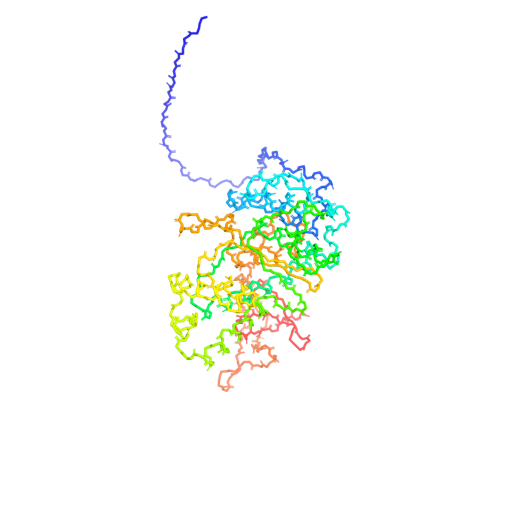 342 ARG A CA 1
ATOM 2709 C C . ARG A 1 342 ? -16.694 -40.555 32.802 1.00 91.88 342 ARG A C 1
ATOM 2711 O O . ARG A 1 342 ? -15.822 -41.286 33.256 1.00 91.88 342 ARG A O 1
ATOM 2718 N N . GLY A 1 343 ? -16.909 -39.325 33.256 1.00 86.38 343 GLY A N 1
ATOM 2719 C CA . GLY A 1 343 ? -16.173 -38.708 34.362 1.00 86.38 343 GLY A CA 1
ATOM 2720 C C . GLY A 1 343 ? -14.844 -38.057 33.968 1.00 86.38 343 GLY A C 1
ATOM 2721 O O . GLY A 1 343 ? -14.344 -37.227 34.731 1.00 86.38 343 GLY A O 1
ATOM 2722 N N . SER A 1 344 ? -14.298 -38.358 32.783 1.00 89.75 344 SER A N 1
ATOM 2723 C CA . SER A 1 344 ? -13.046 -37.766 32.302 1.00 89.75 344 SER A CA 1
ATOM 2724 C C . SER A 1 344 ? -13.171 -36.256 32.070 1.00 89.75 344 SER A C 1
ATOM 2726 O O . SER A 1 344 ? -14.194 -35.772 31.582 1.00 89.75 344 SER A O 1
ATOM 2728 N N . LEU A 1 345 ? -12.105 -35.516 32.384 1.00 91.31 345 LEU A N 1
ATOM 2729 C CA . LEU A 1 345 ? -11.955 -34.105 32.026 1.00 91.31 345 LEU A CA 1
ATOM 2730 C C . LEU A 1 345 ? -11.344 -33.990 30.628 1.00 91.31 345 LEU A C 1
ATOM 2732 O O . LEU A 1 345 ? -10.269 -34.525 30.368 1.00 91.31 345 LEU A O 1
ATOM 2736 N N . VAL A 1 346 ? -12.014 -33.266 29.737 1.00 91.00 346 VAL A N 1
ATOM 2737 C CA . VAL A 1 346 ? -11.584 -33.064 28.350 1.00 91.00 346 VAL A CA 1
ATOM 2738 C C . VAL A 1 346 ? -11.294 -31.590 28.108 1.00 91.00 346 VAL A C 1
ATOM 2740 O O . VAL A 1 346 ? -12.060 -30.723 28.527 1.00 91.00 346 VAL A O 1
ATOM 2743 N N . LYS A 1 347 ? -10.188 -31.302 27.418 1.00 92.00 347 LYS A N 1
ATOM 2744 C CA . LYS A 1 347 ? -9.839 -29.949 26.977 1.00 92.00 347 LYS A CA 1
ATOM 2745 C C . LYS A 1 347 ? -10.645 -29.609 25.722 1.00 92.00 347 LYS A C 1
ATOM 2747 O O . LYS A 1 347 ? -10.340 -30.097 24.638 1.00 92.00 347 LYS A O 1
ATOM 2752 N N . ALA A 1 348 ? -11.678 -28.790 25.869 1.00 90.19 348 ALA A N 1
ATOM 2753 C CA . ALA A 1 348 ? -12.420 -28.243 24.744 1.00 90.19 348 ALA A CA 1
ATOM 2754 C C . ALA A 1 348 ? -11.723 -26.972 24.248 1.00 90.19 348 ALA A C 1
ATOM 2756 O O . ALA A 1 348 ? -11.631 -25.984 24.976 1.00 90.19 348 ALA A O 1
ATOM 2757 N N . LEU A 1 349 ? -11.211 -27.015 23.021 1.00 87.19 349 LEU A N 1
ATOM 2758 C CA . LEU A 1 349 ? -10.470 -25.921 22.394 1.00 87.19 349 LEU A CA 1
ATOM 2759 C C . LEU A 1 349 ? -11.355 -24.683 22.198 1.00 87.19 349 LEU A C 1
ATOM 2761 O O . LEU A 1 349 ? -12.586 -24.779 22.230 1.00 87.19 349 LEU A O 1
ATOM 2765 N N . LYS A 1 350 ? -10.723 -23.528 21.954 1.00 84.56 350 LYS A N 1
ATOM 2766 C CA . LYS A 1 350 ? -11.409 -22.244 21.724 1.00 84.56 350 LYS A CA 1
ATOM 2767 C C . LYS A 1 350 ? -12.364 -21.912 22.874 1.00 84.56 350 LYS A C 1
ATOM 2769 O O . LYS A 1 350 ? -13.538 -21.619 22.649 1.00 84.56 350 LYS A O 1
ATOM 2774 N N . ASN A 1 351 ? -11.876 -22.096 24.101 1.00 81.12 351 ASN A N 1
ATOM 2775 C CA . ASN A 1 351 ? -12.609 -21.905 25.351 1.00 81.12 351 ASN A CA 1
ATOM 2776 C C . ASN A 1 351 ? -13.975 -22.634 25.414 1.00 81.12 351 ASN A C 1
ATOM 2778 O O . ASN A 1 351 ? -14.945 -22.155 26.000 1.00 81.12 351 ASN A O 1
ATOM 2782 N N . GLY A 1 352 ? -14.081 -23.809 24.784 1.00 84.88 352 GLY A N 1
ATOM 2783 C CA . GLY A 1 352 ? -15.326 -24.578 24.760 1.00 84.88 352 GLY A CA 1
ATOM 2784 C C . GLY A 1 352 ? -16.397 -24.020 23.822 1.00 84.88 352 GLY A C 1
ATOM 2785 O O . GLY A 1 352 ? -17.576 -24.312 24.013 1.00 84.88 352 GLY A O 1
ATOM 2786 N N . LYS A 1 353 ? -16.024 -23.247 22.795 1.00 87.31 353 LYS A N 1
ATOM 2787 C CA . LYS A 1 353 ? -16.967 -22.802 21.762 1.00 87.31 353 LYS A CA 1
ATOM 2788 C C . LYS A 1 353 ? -17.667 -24.000 21.111 1.00 87.31 353 LYS A C 1
ATOM 2790 O O . LYS A 1 353 ? -17.028 -24.957 20.666 1.00 87.31 353 LYS A O 1
ATOM 2795 N N . ILE A 1 354 ? -18.992 -23.920 21.026 1.00 90.81 354 ILE A N 1
ATOM 2796 C CA . ILE A 1 354 ? -19.821 -24.948 20.397 1.00 90.81 354 ILE A CA 1
ATOM 2797 C C . ILE A 1 354 ? -19.841 -24.726 18.886 1.00 90.81 354 ILE A C 1
ATOM 2799 O O . ILE A 1 354 ? -20.113 -23.625 18.412 1.00 90.81 354 ILE A O 1
ATOM 2803 N N . VAL A 1 355 ? -19.595 -25.792 18.130 1.00 91.31 355 VAL A N 1
ATOM 2804 C CA . VAL A 1 355 ? -19.707 -25.813 16.667 1.00 91.31 355 VAL A CA 1
ATOM 2805 C C . VAL A 1 355 ? -20.873 -26.699 16.237 1.00 91.31 355 VAL A C 1
ATOM 2807 O O . VAL A 1 355 ? -21.206 -27.674 16.916 1.00 91.31 355 VAL A O 1
ATOM 2810 N N . LYS A 1 356 ? -21.506 -26.369 15.108 1.00 94.81 356 LYS A N 1
ATOM 2811 C CA . LYS A 1 356 ? -22.539 -27.209 14.492 1.00 94.81 356 LYS A CA 1
ATOM 2812 C C . LYS A 1 356 ? -21.922 -28.040 13.369 1.00 94.81 356 LYS A C 1
ATOM 2814 O O . LYS A 1 356 ? -21.304 -27.491 12.465 1.00 94.81 356 LYS A O 1
ATOM 2819 N N . ILE A 1 357 ? -22.108 -29.357 13.419 1.00 93.12 357 ILE A N 1
ATOM 2820 C CA . ILE A 1 357 ? -21.730 -30.287 12.348 1.00 93.12 357 ILE A CA 1
ATOM 2821 C C . ILE A 1 357 ? -22.989 -31.073 11.994 1.00 93.12 357 ILE A C 1
ATOM 2823 O O . ILE A 1 357 ? -23.522 -31.788 12.842 1.00 93.12 357 ILE A O 1
ATOM 2827 N N . LYS A 1 358 ? -23.489 -30.915 10.761 1.00 90.75 358 LYS A N 1
ATOM 2828 C CA . LYS A 1 358 ? -24.733 -31.559 10.291 1.00 90.75 358 LYS A CA 1
ATOM 2829 C C . LYS A 1 358 ? -25.904 -31.367 11.273 1.00 90.75 358 LYS A C 1
ATOM 2831 O O . LYS A 1 358 ? -26.501 -32.331 11.745 1.00 90.75 358 LYS A O 1
ATOM 2836 N N . GLY A 1 359 ? -26.143 -30.118 11.679 1.00 90.94 359 GLY A N 1
ATOM 2837 C CA . GLY A 1 359 ? -27.218 -29.740 12.608 1.00 90.94 359 GLY A CA 1
ATOM 2838 C C . GLY A 1 359 ? -26.992 -30.100 14.084 1.00 90.94 359 GLY A C 1
ATOM 2839 O O . GLY A 1 359 ? -27.680 -29.567 14.949 1.00 90.94 359 GLY A O 1
ATOM 2840 N N . LYS A 1 360 ? -26.002 -30.939 14.416 1.00 92.38 360 LYS A N 1
ATOM 2841 C CA . LYS A 1 360 ? -25.719 -31.368 15.797 1.00 92.38 360 LYS A CA 1
ATOM 2842 C C . LYS A 1 360 ? -24.629 -30.499 16.434 1.00 92.38 360 LYS A C 1
ATOM 2844 O O . LYS A 1 360 ? -23.739 -30.011 15.742 1.00 92.38 360 LYS A O 1
ATOM 2849 N N . ARG A 1 361 ? -24.706 -30.292 17.755 1.00 94.56 361 ARG A N 1
ATOM 2850 C CA . ARG A 1 361 ? -23.784 -29.445 18.540 1.00 94.56 361 ARG A CA 1
ATOM 2851 C C . ARG A 1 361 ? -22.573 -30.248 19.023 1.00 94.56 361 ARG A C 1
ATOM 2853 O O . ARG A 1 361 ? -22.745 -31.329 19.588 1.00 94.56 361 ARG A O 1
ATOM 2860 N N . TYR A 1 362 ? -21.370 -29.701 18.864 1.00 95.38 362 TYR A N 1
ATOM 2861 C CA . TYR A 1 362 ? -20.112 -30.339 19.261 1.00 95.38 362 TYR A CA 1
ATOM 2862 C C . TYR A 1 362 ? -19.150 -29.377 19.967 1.00 95.38 362 TYR A C 1
ATOM 2864 O O . TYR A 1 362 ? -19.135 -28.185 19.670 1.00 95.38 362 TYR A O 1
ATOM 2872 N N . TYR A 1 363 ? -18.292 -29.927 20.827 1.00 94.50 363 TYR A N 1
ATOM 2873 C CA . TYR A 1 363 ? -17.044 -29.299 21.263 1.00 94.50 363 TYR A CA 1
ATOM 2874 C C . TYR A 1 363 ? -15.879 -29.840 20.430 1.00 94.50 363 TYR A C 1
ATOM 2876 O O . TYR A 1 363 ? -15.800 -31.048 20.194 1.00 94.50 363 TYR A O 1
ATOM 2884 N N . GLN A 1 364 ? -14.961 -28.968 20.012 1.00 94.69 364 GLN A N 1
ATOM 2885 C CA . GLN A 1 364 ? -13.705 -29.389 19.390 1.00 94.69 364 GLN A CA 1
ATOM 2886 C C . GLN A 1 364 ? -12.685 -29.745 20.475 1.00 94.69 364 GLN A C 1
ATOM 2888 O O . GLN A 1 364 ? -12.462 -28.957 21.390 1.00 94.69 364 GLN A O 1
ATOM 2893 N N . ILE A 1 365 ? -12.055 -30.913 20.365 1.00 93.19 365 ILE A N 1
ATOM 2894 C CA . ILE A 1 365 ? -11.115 -31.433 21.377 1.00 93.19 365 ILE A CA 1
ATOM 2895 C C . ILE A 1 365 ? -9.716 -31.713 20.812 1.00 93.19 365 ILE A C 1
ATOM 2897 O O . ILE A 1 365 ? -8.797 -32.031 21.557 1.00 93.19 365 ILE A O 1
ATOM 2901 N N . GLY A 1 366 ? -9.546 -31.575 19.495 1.00 89.88 366 GLY A N 1
ATOM 2902 C CA . GLY A 1 366 ? -8.283 -31.773 18.791 1.00 89.88 366 GLY A CA 1
ATOM 2903 C C . GLY A 1 366 ? -8.376 -31.354 17.322 1.00 89.88 366 GLY A C 1
ATOM 2904 O O . GLY A 1 366 ? -9.412 -30.861 16.851 1.00 89.88 366 GLY A O 1
ATOM 2905 N N . LYS A 1 367 ? -7.292 -31.552 16.565 1.00 88.81 367 LYS A N 1
ATOM 2906 C CA . LYS A 1 367 ? -7.301 -31.355 15.108 1.00 88.81 367 LYS A CA 1
ATOM 2907 C C . LYS A 1 367 ? -8.208 -32.414 14.481 1.00 88.81 367 LYS A C 1
ATOM 2909 O O . LYS A 1 367 ? -7.894 -33.594 14.533 1.00 88.81 367 LYS A O 1
ATOM 2914 N N . ASN A 1 368 ? -9.316 -31.984 13.876 1.00 92.12 368 ASN A N 1
ATOM 2915 C CA . ASN A 1 368 ? -10.321 -32.875 13.282 1.00 92.12 368 ASN A CA 1
ATOM 2916 C C . ASN A 1 368 ? -10.969 -33.860 14.283 1.00 92.12 368 ASN A C 1
ATOM 2918 O O . ASN A 1 368 ? -11.407 -34.933 13.880 1.00 92.12 368 ASN A O 1
ATOM 2922 N N . GLU A 1 369 ? -11.050 -33.494 15.567 1.00 94.75 369 GLU A N 1
ATOM 2923 C CA . GLU A 1 369 ? -11.659 -34.322 16.614 1.00 94.75 369 GLU A CA 1
ATOM 2924 C C . GLU A 1 369 ? -12.689 -33.531 17.423 1.00 94.75 369 GLU A C 1
ATOM 2926 O O . GLU A 1 369 ? -12.409 -32.442 17.934 1.00 94.75 369 GLU A O 1
ATOM 2931 N N . PHE A 1 370 ? -13.887 -34.099 17.545 1.00 96.38 370 PHE A N 1
ATOM 2932 C CA . PHE A 1 370 ? -15.064 -33.449 18.107 1.00 96.38 370 PHE A CA 1
ATOM 2933 C C . PHE A 1 370 ? -15.857 -34.410 18.990 1.00 96.38 370 PHE A C 1
ATOM 2935 O O . PHE A 1 370 ? -15.960 -35.596 18.689 1.00 96.38 370 PHE A O 1
ATOM 2942 N N . ILE A 1 371 ? -16.490 -33.898 20.041 1.00 95.38 371 ILE A N 1
ATOM 2943 C CA . ILE A 1 371 ? -17.435 -34.652 20.879 1.00 95.38 371 ILE A CA 1
ATOM 2944 C C . ILE A 1 371 ? -18.783 -33.944 20.889 1.00 95.38 371 ILE A C 1
ATOM 2946 O O . ILE A 1 371 ? -18.832 -32.717 20.860 1.00 95.38 371 ILE A O 1
ATOM 2950 N N . LYS A 1 372 ? -19.887 -34.697 20.908 1.00 94.25 372 LYS A N 1
ATOM 2951 C CA . LYS A 1 372 ? -21.228 -34.098 20.976 1.00 94.25 372 LYS A CA 1
ATOM 2952 C C . LYS A 1 372 ? -21.423 -33.385 22.312 1.00 94.25 372 LYS A C 1
ATOM 2954 O O . LYS A 1 372 ? -21.028 -33.906 23.354 1.00 94.25 372 LYS A O 1
ATOM 2959 N N . VAL A 1 373 ? -22.068 -32.224 22.274 1.00 91.06 373 VAL A N 1
ATOM 2960 C CA . VAL A 1 373 ? -22.540 -31.548 23.486 1.00 91.06 373 VAL A CA 1
ATOM 2961 C C . VAL A 1 373 ? -23.637 -32.412 24.099 1.00 91.06 373 VAL A C 1
ATOM 2963 O O . VAL A 1 373 ? -24.548 -32.848 23.393 1.00 91.06 373 VAL A O 1
ATOM 2966 N N . ALA A 1 374 ? -23.538 -32.692 25.396 1.00 77.06 374 ALA A N 1
ATOM 2967 C CA . ALA A 1 374 ? -24.609 -33.374 26.096 1.00 77.06 374 ALA A CA 1
ATOM 2968 C C . ALA A 1 374 ? -25.811 -32.425 26.217 1.00 77.06 374 ALA A C 1
ATOM 2970 O O . ALA A 1 374 ? -25.692 -31.363 26.817 1.00 77.06 374 ALA A O 1
ATOM 2971 N N . THR A 1 375 ? -26.942 -32.784 25.616 1.00 55.84 375 THR A N 1
ATOM 2972 C CA . THR A 1 375 ? -28.252 -32.289 26.047 1.00 55.84 375 THR A CA 1
ATOM 2973 C C . THR A 1 375 ? -28.605 -32.989 27.355 1.00 55.84 375 THR A C 1
ATOM 2975 O O . THR A 1 375 ? -28.390 -34.209 27.457 1.00 55.84 375 THR A O 1
ATOM 2978 N N . TYR A 1 376 ? -29.007 -32.189 28.343 1.00 49.62 376 TYR A N 1
ATOM 2979 C CA . TYR A 1 376 ? -29.614 -32.670 29.579 1.00 49.62 376 TYR A CA 1
ATOM 2980 C C . TYR A 1 376 ? -30.952 -33.320 29.266 1.00 49.62 376 TYR A C 1
ATOM 2982 O O . TYR A 1 376 ? -31.620 -32.811 28.335 1.00 49.62 376 TYR A O 1
#

Radius of gyration: 28.31 Å; chains: 1; bounding box: 52×89×87 Å